Protein 5UQI (pdb70)

Solvent-accessible surface area: 10151 Å² total; per-residue (Å²): 152,95,112,89,68,81,94,124,72,100,123,86,74,128,94,28,45,103,88,1,25,89,85,6,120,125,31,122,58,93,31,25,59,81,0,26,131,26,6,101,74,26,160,26,98,1,0,0,0,0,22,46,114,25,0,94,25,0,114,86,0,4,63,20,1,37,27,14,9,11,69,13,60,38,3,48,0,46,84,0,64,138,55,39,22,71,101,8,62,183,75,14,10,0,0,0,2,3,35,34,0,87,40,76,81,1,46,57,0,14,86,47,0,107,179,74,59,11,82,1,0,0,2,3,117,31,72,159,6,47,0,4,125,33,17,80,20,20,0,55,2,52,20,109,58,24,6,35,146,147,31,132,49,64,19,0,4,19,40,1,10,44,60,12,0,36,57,8,0,104,40,6,12,142,97,108,166,44,64,222,82,51,91,38,132,124,76,156

Radius of gyration: 17.29 Å; Cα contacts (8 Å, |Δi|>4): 314; chains: 1; bounding box: 40×52×42 Å

Organism: Escherichia coli O6:H1 (strain CFT073 / ATCC 700928 / UPEC) (NCBI:txid199310)

CATH classification: 3.40.50.10490

InterPro domains:
  IPR001347 SIS domain [PF01380] (41-170)
  IPR001347 SIS domain [PS51464] (35-178)
  IPR035474 KpsF-like, SIS domain [cd05014] (44-171)
  IPR046348 SIS domain superfamily [SSF53697] (7-195)
  IPR050986 SIS family GutQ/KpsF subfamily isomerases [PTHR42745] (4-195)

Foldseek 3Di:
DDPVVVVVVVVLLVVLLVVLLVVQVPDPQVCLVVVLVVQVQQPDAEEEEEEDLQQVLSQVLCVLLVLLPGNYHYDYLQVCVVPCVVVDAQRYAYEYEDAQLAPPSNVVNQVVVVVRPHQYEYEYQDCPHPNNVSGPHYRHSHGDFHSDPVRPDPDSPSSNVNVVSNVSSVVSSVVVVPDPVNSVVVVD

Sequence (188 aa):
MNNTDLIHLIKHFMHNELKAVEEVIDSPLSEFANLIKVLQSCQGKVVFIGVGKSGIIARKLAATFASTGTPSFFVHGTEAVHGDLGMVAKDDVVILISNSGETAEILATLPSLKKMGNYLISFTRSHHSSLAISCDLSVEIPVKSEADNLGLAPSCSSTVVLVVGDAVALALSELKKFTRADFGLYHP

Secondary structure (DSSP, 8-state):
--HHHHHHHHHHHHHHHHHHHHHHHTS--TTHHHHHHHHHH-SS-EEEEE-HHHHHHHHHHHHHHHHTT--EEEEEHHHHHTTGGGG--TT-EEEEE-SSS--HHHHTTHHHHHHHT--EEEEES-TTSHHHHHSSEEEE------SSTTS-SSSHHHHHHHHHHHHHHHHHHHHTT--HHHHHHH--

Nearest PDB structures (foldseek):
  5uqi-assembly1_A  TM=1.005E+00  e=2.239E-35  Escherichia coli CFT073
  2xhz-assembly1_B  TM=9.618E-01  e=2.153E-18  Escherichia coli
  3fxa-assembly1_D  TM=9.550E-01  e=2.669E-16  Listeria monocytogenes serotype 4b str. F2365
  4ivn-assembly1_A  TM=8.358E-01  e=9.748E-09  Vibrio vulnificus YJ016
  7en7-assembly1_A  TM=8.029E-01  e=7.660E-09  Escherichia coli K-12

B-factor: mean 23.11, std 9.64, range [10.36, 71.97]

Structure (mmCIF, N/CA/C/O backbone):
data_5UQI
#
_entry.id   5UQI
#
_cell.length_a   70.890
_cell.length_b   71.830
_cell.length_c   76.850
_cell.angle_alpha   90.00
_cell.angle_beta   90.00
_cell.angle_gamma   90.00
#
_symmetry.space_group_name_H-M   'I 2 2 2'
#
loop_
_entity.id
_entity.type
_entity.pdbx_description
1 polymer 'Phosphosugar isomerase'
2 non-polymer ARABINOSE-5-PHOSPHATE
3 water water
#
loop_
_atom_site.group_PDB
_atom_site.id
_atom_site.type_symbol
_atom_site.label_atom_id
_atom_site.label_alt_id
_atom_site.label_comp_id
_atom_site.label_asym_id
_atom_site.label_entity_id
_atom_site.label_seq_id
_atom_site.pdbx_PDB_ins_code
_atom_site.Cartn_x
_atom_site.Cartn_y
_atom_site.Cartn_z
_atom_site.occupancy
_atom_site.B_iso_or_equiv
_atom_site.auth_seq_id
_atom_site.auth_comp_id
_atom_site.auth_asym_id
_atom_site.auth_atom_id
_atom_site.pdbx_PDB_model_num
ATOM 1 N N . MET A 1 1 ? 25.304 27.211 1.576 1.00 36.86 1 MET A N 1
ATOM 2 C CA . MET A 1 1 ? 26.395 26.267 1.310 1.00 37.28 1 MET A CA 1
ATOM 3 C C . MET A 1 1 ? 26.650 26.276 -0.187 1.00 36.27 1 MET A C 1
ATOM 4 O O . MET A 1 1 ? 25.697 26.192 -0.950 1.00 37.71 1 MET A O 1
ATOM 9 N N . ASN A 1 2 ? 27.910 26.410 -0.633 1.00 37.96 2 ASN A N 1
ATOM 10 C CA . ASN A 1 2 ? 28.218 26.363 -2.079 1.00 38.44 2 ASN A CA 1
ATOM 11 C C . ASN A 1 2 ? 27.998 24.966 -2.686 1.00 38.65 2 ASN A C 1
ATOM 12 O O . ASN A 1 2 ? 27.809 23.996 -1.933 1.00 37.61 2 ASN A O 1
ATOM 17 N N . ASN A 1 3 ? 28.010 24.876 -4.020 1.00 37.36 3 ASN A N 1
ATOM 18 C CA . ASN A 1 3 ? 27.745 23.625 -4.768 1.00 34.20 3 ASN A CA 1
ATOM 19 C C . ASN A 1 3 ? 28.672 22.470 -4.424 1.00 37.77 3 ASN A C 1
ATOM 20 O O . ASN A 1 3 ? 28.202 21.332 -4.224 1.00 33.82 3 ASN A O 1
ATOM 25 N N . THR A 1 4 ? 29.981 22.728 -4.366 1.00 36.14 4 THR A N 1
ATOM 26 C CA . THR A 1 4 ? 30.930 21.663 -4.013 1.00 33.42 4 THR A CA 1
ATOM 27 C C . THR A 1 4 ? 30.694 21.133 -2.575 1.00 36.63 4 THR A C 1
ATOM 28 O O . THR A 1 4 ? 30.732 19.914 -2.348 1.00 36.10 4 THR A O 1
ATOM 32 N N . ASP A 1 5 ? 30.381 22.019 -1.634 1.00 31.95 5 ASP A N 1
ATOM 33 C CA . ASP A 1 5 ? 30.116 21.585 -0.276 1.00 34.79 5 ASP A CA 1
ATOM 34 C C . ASP A 1 5 ? 28.793 20.809 -0.192 1.00 32.13 5 ASP A C 1
ATOM 35 O O . ASP A 1 5 ? 28.724 19.850 0.608 1.00 34.65 5 ASP A O 1
ATOM 40 N N . LEU A 1 6 ? 27.773 21.226 -0.962 1.00 31.26 6 LEU A N 1
ATOM 41 C CA . LEU A 1 6 ? 26.451 20.487 -1.016 1.00 30.59 6 LEU A CA 1
ATOM 42 C C . LEU A 1 6 ? 26.701 19.052 -1.475 1.00 32.92 6 LEU A C 1
ATOM 43 O O . LEU A 1 6 ? 26.241 18.068 -0.839 1.00 29.26 6 LEU A O 1
ATOM 48 N N . ILE A 1 7 ? 27.447 18.925 -2.570 1.00 29.46 7 ILE A N 1
ATOM 49 C CA . ILE A 1 7 ? 27.853 17.616 -3.073 1.00 27.49 7 ILE A CA 1
ATOM 50 C C . ILE A 1 7 ? 28.649 16.794 -2.063 1.00 28.50 7 ILE A C 1
ATOM 51 O O . ILE A 1 7 ? 28.388 15.557 -1.909 1.00 27.68 7 ILE A O 1
ATOM 56 N N . HIS A 1 8 ? 29.553 17.421 -1.304 1.00 27.24 8 HIS A N 1
ATOM 57 C CA . HIS A 1 8 ? 30.284 16.659 -0.287 1.00 30.85 8 HIS A CA 1
ATOM 58 C C . HIS A 1 8 ? 29.352 16.208 0.864 1.00 29.21 8 HIS A C 1
ATOM 59 O O . HIS A 1 8 ? 29.546 15.140 1.440 1.00 30.07 8 HIS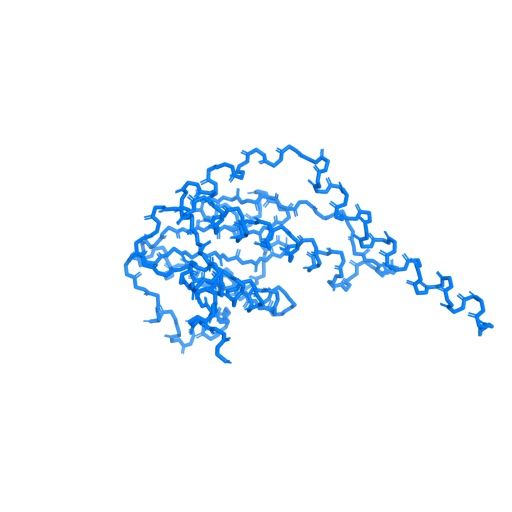 A O 1
ATOM 66 N N . LEU A 1 9 ? 28.363 17.034 1.161 1.00 27.17 9 LEU A N 1
ATOM 67 C CA . LEU A 1 9 ? 27.393 16.764 2.240 1.00 26.25 9 LEU A CA 1
ATOM 68 C C . LEU A 1 9 ? 26.574 15.536 1.835 1.00 24.96 9 LEU A C 1
ATOM 69 O O . LEU A 1 9 ? 26.456 14.553 2.612 1.00 23.78 9 LEU A O 1
ATOM 74 N N . ILE A 1 10 ? 26.104 15.531 0.595 1.00 23.71 10 ILE A N 1
ATOM 75 C CA . ILE A 1 10 ? 25.366 14.330 0.085 1.00 21.38 10 ILE A CA 1
ATOM 76 C C . ILE A 1 10 ? 26.234 13.073 0.088 1.00 23.00 10 ILE A C 1
ATOM 77 O O . ILE A 1 10 ? 25.808 11.995 0.557 1.00 21.28 10 ILE A O 1
ATOM 82 N N . LYS A 1 11 ? 27.471 13.184 -0.382 1.00 19.64 11 LYS A N 1
ATOM 83 C CA . LYS A 1 11 ? 28.369 12.032 -0.379 1.00 21.35 11 LYS A CA 1
ATOM 84 C C . LYS A 1 11 ? 28.703 11.562 1.040 1.00 21.32 11 LYS A C 1
ATOM 85 O O . LYS A 1 11 ? 28.928 10.369 1.208 1.00 22.46 11 LYS A O 1
ATOM 91 N N . HIS A 1 12 ? 28.706 12.469 2.031 1.00 22.68 12 HIS A N 1
ATOM 92 C CA . HIS A 1 12 ? 28.968 12.112 3.440 1.00 22.74 12 HIS A CA 1
ATOM 93 C C . HIS A 1 12 ? 27.873 11.096 3.881 1.00 22.17 12 HIS A C 1
ATOM 94 O O . HIS A 1 12 ? 28.167 10.042 4.445 1.00 23.10 12 HIS A O 1
ATOM 101 N N . PHE A 1 13 ? 26.614 11.415 3.560 1.00 20.38 13 PHE A N 1
ATOM 102 C CA . PHE A 1 13 ? 25.552 10.540 4.046 1.00 19.23 13 PHE A CA 1
ATOM 103 C C . PHE A 1 13 ? 25.604 9.210 3.304 1.00 18.79 13 PHE A C 1
ATOM 104 O O . PHE A 1 13 ? 25.357 8.152 3.895 1.00 18.79 13 PHE A O 1
ATOM 112 N N . MET A 1 14 ? 25.855 9.259 1.990 1.00 18.70 14 MET A N 1
ATOM 113 C CA . MET A 1 14 ? 26.010 8.038 1.194 1.00 16.43 14 MET A CA 1
ATOM 114 C C . MET A 1 14 ? 27.119 7.165 1.715 1.00 18.99 14 MET A C 1
ATOM 115 O O . MET A 1 14 ? 26.972 5.953 1.819 1.00 18.37 14 MET A O 1
ATOM 120 N N . HIS A 1 15 ? 28.229 7.823 2.081 1.00 18.97 15 HIS A N 1
ATOM 121 C CA . HIS A 1 15 ? 29.348 7.078 2.593 1.00 22.06 15 HIS A CA 1
ATOM 122 C C . HIS A 1 15 ? 29.037 6.394 3.940 1.00 20.02 15 HIS A C 1
ATOM 123 O O . HIS A 1 15 ? 29.489 5.246 4.134 1.00 18.96 15 HIS A O 1
ATOM 130 N N . ASN A 1 16 ? 28.244 7.057 4.810 1.00 19.59 16 ASN A N 1
ATOM 131 C CA . ASN A 1 16 ? 27.847 6.436 6.078 1.00 20.09 16 ASN A CA 1
ATOM 132 C C . ASN A 1 16 ? 27.089 5.133 5.759 1.00 20.03 16 ASN A C 1
ATOM 133 O O . ASN A 1 16 ? 27.281 4.102 6.432 1.00 20.95 16 ASN A O 1
ATOM 138 N N . GLU A 1 17 ? 26.203 5.189 4.770 1.00 18.46 17 GLU A N 1
ATOM 139 C CA . GLU A 1 17 ? 25.432 3.953 4.424 1.00 19.37 17 GLU A CA 1
ATOM 140 C C . GLU A 1 17 ? 26.308 2.862 3.839 1.00 18.59 17 GLU A C 1
ATOM 141 O O . GLU A 1 17 ? 26.198 1.670 4.175 1.00 19.92 17 GLU A O 1
ATOM 147 N N . LEU A 1 18 ? 27.268 3.286 3.018 1.00 18.54 18 LEU A N 1
ATOM 148 C CA . LEU A 1 18 ? 28.233 2.374 2.450 1.00 20.61 18 LEU A CA 1
ATOM 149 C C . LEU A 1 18 ? 28.996 1.663 3.585 1.00 21.00 18 LEU A C 1
ATOM 150 O O . LEU A 1 18 ? 29.161 0.450 3.514 1.00 23.41 18 LEU A O 1
ATOM 155 N N . LYS A 1 19 ? 29.424 2.414 4.595 1.00 20.55 19 LYS A N 1
ATOM 156 C CA . LYS A 1 19 ? 30.176 1.806 5.715 1.00 24.24 19 LYS A CA 1
ATOM 157 C C . LYS A 1 19 ? 29.347 0.759 6.452 1.00 23.80 19 LYS A C 1
ATOM 158 O O . LYS A 1 19 ? 29.856 -0.295 6.832 1.00 21.36 19 LYS A O 1
ATOM 164 N N . ALA A 1 20 ? 28.077 1.078 6.649 1.00 22.50 20 ALA A N 1
ATOM 165 C CA . ALA A 1 20 ? 27.175 0.141 7.371 1.00 20.46 20 ALA A CA 1
ATOM 166 C C . ALA A 1 20 ? 27.054 -1.178 6.602 1.00 22.95 20 ALA A C 1
ATOM 167 O O . ALA A 1 20 ? 27.023 -2.252 7.195 1.00 22.51 20 ALA A O 1
ATOM 169 N N . VAL A 1 21 ? 26.963 -1.095 5.286 1.00 20.54 21 VAL A N 1
ATOM 170 C CA . VAL A 1 21 ? 26.901 -2.310 4.449 1.00 21.55 21 VAL A CA 1
ATOM 171 C C . VAL A 1 21 ? 28.210 -3.110 4.574 1.00 25.00 21 VAL A C 1
ATOM 172 O O . VAL A 1 21 ? 28.188 -4.316 4.810 1.00 24.74 21 VAL A O 1
ATOM 176 N N . GLU A 1 22 ? 29.327 -2.392 4.522 1.00 24.02 22 GLU A N 1
ATOM 177 C CA . GLU A 1 22 ? 30.637 -3.026 4.627 1.00 25.69 22 GLU A CA 1
ATOM 178 C C . GLU A 1 22 ? 30.776 -3.773 5.936 1.00 23.52 22 GLU A C 1
ATOM 179 O O . GLU A 1 22 ? 31.348 -4.868 5.908 1.00 26.34 22 GLU A O 1
ATOM 185 N N . GLU A 1 23 ? 30.283 -3.201 7.040 1.00 24.86 23 GLU A N 1
ATOM 186 C CA . GLU A 1 23 ? 30.365 -3.754 8.405 1.00 26.21 23 GLU A CA 1
ATOM 187 C C . GLU A 1 23 ? 29.705 -5.114 8.356 1.00 26.57 23 GLU A C 1
ATOM 188 O O . GLU A 1 23 ? 30.210 -6.084 8.911 1.00 27.81 23 GLU A O 1
ATOM 194 N N . VAL A 1 24 ? 28.585 -5.204 7.624 1.00 23.06 24 VAL A N 1
ATOM 195 C CA . VAL A 1 24 ? 27.838 -6.474 7.553 1.00 23.68 24 VAL A CA 1
ATOM 196 C C . VAL A 1 24 ? 28.529 -7.518 6.656 1.00 22.90 24 VAL A C 1
ATOM 197 O O . VAL A 1 24 ? 28.603 -8.696 7.042 1.00 24.12 24 VAL A O 1
ATOM 201 N N . ILE A 1 25 ? 29.072 -7.108 5.509 1.00 21.42 25 ILE A N 1
ATOM 202 C CA . ILE A 1 25 ? 29.743 -8.021 4.573 1.00 21.97 25 ILE A CA 1
ATOM 203 C C . ILE A 1 25 ? 30.995 -8.598 5.277 1.00 24.32 25 ILE A C 1
ATOM 204 O O . ILE A 1 25 ? 31.345 -9.761 5.034 1.00 25.64 25 ILE A O 1
ATOM 209 N N . ASP A 1 26 ? 31.610 -7.777 6.115 1.00 24.42 26 ASP A N 1
ATOM 210 C CA . ASP A 1 26 ? 32.841 -8.188 6.849 1.00 27.32 26 ASP A CA 1
ATOM 211 C C . ASP A 1 26 ? 32.552 -9.064 8.066 1.00 29.31 26 ASP A C 1
ATOM 212 O O . ASP A 1 26 ? 33.479 -9.609 8.682 1.00 32.20 26 ASP A O 1
ATOM 217 N N . SER A 1 27 ? 31.281 -9.226 8.421 1.00 24.85 27 SER A N 1
ATOM 218 C CA . SER A 1 27 ? 30.887 -9.978 9.618 1.00 24.93 27 SER A CA 1
ATOM 219 C C . SER A 1 27 ? 30.735 -11.487 9.268 1.00 22.81 27 SER A C 1
ATOM 220 O O . SER A 1 27 ? 30.680 -11.881 8.114 1.00 23.40 27 SER A O 1
ATOM 223 N N . PRO A 1 28 ? 30.663 -12.384 10.268 1.00 24.63 28 PRO A N 1
ATOM 224 C CA . PRO A 1 28 ? 30.665 -13.826 9.886 1.00 24.81 28 PRO A CA 1
ATOM 225 C C . PRO A 1 28 ? 29.392 -14.358 9.202 1.00 23.60 28 PRO A C 1
ATOM 226 O O . PRO A 1 28 ? 29.435 -15.376 8.509 1.00 24.43 28 PRO A O 1
ATOM 230 N N . LEU A 1 29 ? 28.263 -13.676 9.474 1.00 24.21 29 LEU A N 1
ATOM 231 C CA . LEU A 1 29 ? 26.938 -14.091 8.995 1.00 25.12 29 LEU A CA 1
ATOM 232 C C . LEU A 1 29 ? 26.694 -15.577 9.291 1.00 22.37 29 LEU A C 1
ATOM 233 O O . LEU A 1 29 ? 26.149 -16.279 8.458 1.00 22.75 29 LEU A O 1
ATOM 238 N N . SER A 1 30 ? 27.117 -16.053 10.479 1.00 24.14 30 SER A N 1
ATOM 239 C CA . SER A 1 30 ? 27.049 -17.521 10.794 1.00 27.18 30 SER A CA 1
ATOM 240 C C . SER A 1 30 ? 25.707 -18.185 10.564 1.00 28.76 30 SER A C 1
ATOM 241 O O . SER A 1 30 ? 25.644 -19.286 9.974 1.00 31.52 30 SER A O 1
ATOM 244 N N . GLU A 1 31 ? 24.632 -17.497 10.971 1.00 22.14 31 GLU A N 1
ATOM 245 C CA . GLU A 1 31 ? 23.284 -18.097 10.891 1.00 22.76 31 GLU A CA 1
ATOM 246 C C . GLU A 1 31 ? 22.666 -18.034 9.502 1.00 22.69 31 GLU A C 1
ATOM 247 O O . GLU A 1 31 ? 21.578 -18.542 9.290 1.00 22.43 31 GLU A O 1
ATOM 253 N N . PHE A 1 32 ? 23.379 -17.462 8.546 1.00 22.25 32 PHE A N 1
ATOM 254 C CA . PHE A 1 32 ? 22.794 -17.359 7.168 1.00 21.36 32 PHE A CA 1
ATOM 255 C C . PHE A 1 32 ? 22.652 -18.660 6.440 1.00 21.46 32 PHE A C 1
ATOM 256 O O . PHE A 1 32 ? 21.734 -18.813 5.608 1.00 20.95 32 PHE A O 1
ATOM 264 N N . ALA A 1 33 ? 23.524 -19.635 6.737 1.00 22.22 33 ALA A N 1
ATOM 265 C CA . ALA A 1 33 ? 23.323 -20.930 6.135 1.00 22.34 33 ALA A CA 1
ATOM 266 C C . ALA A 1 33 ? 22.040 -21.566 6.646 1.00 22.23 33 ALA A C 1
ATOM 267 O O . ALA A 1 33 ? 21.261 -22.121 5.855 1.00 22.46 33 ALA A O 1
ATOM 269 N N . ASN A 1 34 ? 21.803 -21.500 7.968 1.00 23.55 34 ASN A N 1
ATOM 270 C CA . ASN A 1 34 ? 20.553 -22.019 8.519 1.00 22.79 34 ASN A CA 1
ATOM 271 C C . ASN A 1 34 ? 19.355 -21.241 7.937 1.00 20.27 34 ASN A C 1
ATOM 272 O O . ASN A 1 34 ? 18.336 -21.862 7.625 1.00 21.56 34 ASN A O 1
ATOM 277 N N . LEU A 1 35 ? 19.537 -19.937 7.712 1.00 19.74 35 LEU A N 1
ATOM 278 C CA . LEU A 1 35 ? 18.432 -19.131 7.116 1.00 18.63 35 LEU A CA 1
ATOM 279 C C . LEU A 1 35 ? 18.060 -19.685 5.733 1.00 18.31 35 LEU A C 1
ATOM 280 O O . LEU A 1 35 ? 16.864 -19.919 5.413 1.00 18.49 35 LEU A O 1
ATOM 285 N N . ILE A 1 36 ? 19.091 -19.929 4.915 1.00 18.45 36 ILE A N 1
ATOM 286 C CA . ILE A 1 36 ? 18.860 -20.462 3.578 1.00 19.23 36 ILE A CA 1
ATOM 287 C C . ILE A 1 36 ? 18.138 -21.812 3.633 1.00 18.68 36 ILE A C 1
ATOM 288 O O . ILE A 1 36 ? 17.192 -22.052 2.894 1.00 18.70 36 ILE A O 1
ATOM 293 N N . LYS A 1 37 ? 18.614 -22.726 4.475 1.00 21.16 37 LYS A N 1
ATOM 294 C CA . LYS A 1 37 ? 17.980 -24.029 4.621 1.00 22.01 37 LYS A CA 1
ATOM 295 C C . LYS A 1 37 ? 16.537 -23.993 5.051 1.00 21.55 37 LYS A C 1
ATOM 296 O O . LYS A 1 37 ? 15.732 -24.700 4.491 1.00 22.23 37 LYS A O 1
ATOM 302 N N . VAL A 1 38 ? 16.203 -23.143 6.024 1.00 19.68 38 VAL A N 1
ATOM 303 C CA . VAL A 1 38 ? 14.803 -22.986 6.488 1.00 19.46 38 VAL A CA 1
ATOM 304 C C . VAL A 1 38 ? 13.968 -22.475 5.330 1.00 18.77 38 VAL A C 1
ATOM 305 O O . VAL A 1 38 ? 12.899 -23.007 5.062 1.00 19.37 38 VAL A O 1
ATOM 309 N N . LEU A 1 39 ? 14.466 -21.432 4.646 1.00 18.90 39 LEU A N 1
ATOM 310 C CA . LEU A 1 39 ? 13.712 -20.918 3.483 1.00 18.76 39 LEU A CA 1
ATOM 311 C C . LEU A 1 39 ? 13.516 -21.921 2.348 1.00 19.35 39 LEU A C 1
ATOM 312 O O . LEU A 1 39 ? 12.449 -21.986 1.734 1.00 21.72 39 LEU A O 1
ATOM 317 N N . GLN A 1 40 ? 14.530 -22.769 2.127 1.00 19.68 40 GLN A N 1
ATOM 318 C CA . GLN A 1 40 ? 14.411 -23.795 1.088 1.00 22.44 40 GLN A CA 1
ATOM 319 C C . GLN A 1 40 ? 13.359 -24.847 1.412 1.00 21.97 40 GLN A C 1
ATOM 320 O O . GLN A 1 40 ? 12.811 -25.476 0.498 1.00 24.97 40 GLN A O 1
ATOM 326 N N . SER A 1 41 ? 13.118 -25.038 2.708 1.00 22.20 41 SER A N 1
ATOM 327 C CA . SER A 1 41 ? 12.195 -26.027 3.231 1.00 23.25 41 SER A CA 1
ATOM 328 C C . SER A 1 41 ? 10.768 -25.534 3.175 1.00 24.23 41 SER A C 1
ATOM 329 O O . SER A 1 41 ? 9.823 -26.340 3.291 1.00 24.72 41 SER A O 1
ATOM 332 N N . CYS A 1 42 ? 10.576 -24.219 2.958 1.00 21.78 42 CYS A N 1
ATOM 333 C CA . CYS A 1 42 ? 9.223 -23.648 3.023 1.00 22.75 42 CYS A CA 1
ATOM 334 C C . CYS A 1 42 ? 8.335 -24.241 1.949 1.00 21.89 42 CYS A C 1
ATOM 335 O O . CYS A 1 42 ? 8.669 -24.162 0.766 1.00 24.11 42 CYS A O 1
ATOM 338 N N . GLN A 1 43 ? 7.238 -24.866 2.352 1.00 21.05 43 GLN A N 1
ATOM 339 C CA . GLN A 1 43 ? 6.291 -25.415 1.409 1.00 24.22 43 GLN A CA 1
ATOM 340 C C . GLN A 1 43 ? 5.149 -24.464 1.071 1.00 23.45 43 GLN A C 1
ATOM 341 O O . GLN A 1 43 ? 4.335 -24.755 0.207 1.00 26.39 43 GLN A O 1
ATOM 347 N N . GLY A 1 44 ? 5.081 -23.339 1.796 1.00 20.94 44 GLY A N 1
ATOM 348 C CA . GLY A 1 44 ? 4.022 -22.351 1.521 1.00 19.42 44 GLY A CA 1
ATOM 349 C C . GLY A 1 44 ? 4.704 -21.067 1.033 1.00 16.93 44 GLY A C 1
ATOM 350 O O . GLY A 1 44 ? 5.634 -21.130 0.245 1.00 20.14 44 GLY A O 1
ATOM 351 N N . LYS A 1 45 ? 4.199 -19.926 1.481 1.00 15.34 45 LYS A N 1
ATOM 352 C CA . LYS A 1 45 ? 4.789 -18.659 1.114 1.00 15.46 45 LYS A CA 1
ATOM 353 C C . LYS A 1 45 ? 5.660 -18.113 2.241 1.00 14.48 45 LYS A C 1
ATOM 354 O O . LYS A 1 45 ? 5.464 -18.468 3.403 1.00 15.63 45 LYS A O 1
ATOM 360 N N . VAL A 1 46 ? 6.642 -17.280 1.884 1.00 12.71 46 VAL A N 1
ATOM 361 C CA . VAL A 1 46 ? 7.423 -16.528 2.856 1.00 13.12 46 VAL A CA 1
ATOM 362 C C . VAL A 1 46 ? 6.691 -15.215 3.128 1.00 13.86 46 VAL A C 1
ATOM 363 O O . VAL A 1 46 ? 6.524 -14.419 2.225 1.00 14.32 46 VAL A O 1
ATOM 367 N N . VAL A 1 47 ? 6.238 -15.041 4.367 1.00 13.11 47 VAL A N 1
ATOM 368 C CA . VAL A 1 47 ? 5.400 -13.847 4.674 1.00 12.49 47 VAL A CA 1
ATOM 369 C C . VAL A 1 47 ? 6.264 -12.902 5.442 1.00 12.19 47 VAL A C 1
ATOM 370 O O . VAL A 1 47 ? 6.783 -13.230 6.519 1.00 15.31 47 VAL A O 1
ATOM 374 N N . PHE A 1 48 ? 6.461 -11.694 4.880 1.00 10.98 48 PHE A N 1
ATOM 375 C CA . PHE A 1 48 ? 7.273 -10.680 5.563 1.00 11.56 48 PHE A CA 1
ATOM 376 C C . PHE A 1 48 ? 6.350 -9.7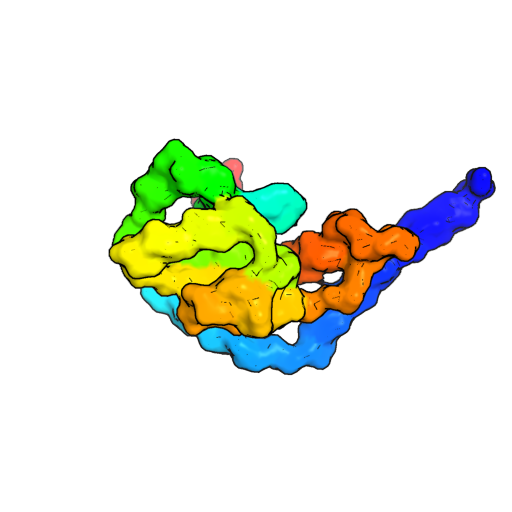51 6.337 1.00 12.37 48 PHE A C 1
ATOM 377 O O . PHE A 1 48 ? 5.309 -9.323 5.802 1.00 12.62 48 PHE A O 1
ATOM 385 N N . ILE A 1 49 ? 6.759 -9.417 7.572 1.00 11.45 49 ILE A N 1
ATOM 386 C CA . ILE A 1 49 ? 5.932 -8.528 8.399 1.00 11.34 49 ILE A CA 1
ATOM 387 C C . ILE A 1 49 ? 6.847 -7.440 8.938 1.00 13.13 49 ILE A C 1
ATOM 388 O O . ILE A 1 49 ? 7.969 -7.690 9.447 1.00 13.82 49 ILE A O 1
ATOM 393 N N . GLY A 1 50 ? 6.364 -6.179 8.876 1.00 12.58 50 GLY A N 1
ATOM 394 C CA . GLY A 1 50 ? 7.124 -5.017 9.396 1.00 11.69 50 GLY A CA 1
ATOM 395 C C . GLY A 1 50 ? 6.175 -3.841 9.478 1.00 11.79 50 GLY A C 1
ATOM 396 O O . GLY A 1 50 ? 5.031 -3.916 9.009 1.00 11.62 50 GLY A O 1
ATOM 397 N N . VAL A 1 51 ? 6.681 -2.789 10.125 1.00 12.06 51 VAL A N 1
ATOM 398 C CA . VAL A 1 51 ? 5.972 -1.487 10.130 1.00 12.77 51 VAL A CA 1
ATOM 399 C C . VAL A 1 51 ? 6.999 -0.387 9.933 1.00 12.92 51 VAL A C 1
ATOM 400 O O . VAL A 1 51 ? 8.220 -0.646 10.008 1.00 14.07 51 VAL A O 1
ATOM 404 N N . GLY A 1 52 ? 6.538 0.831 9.635 1.00 13.70 52 GLY A N 1
ATOM 405 C CA . GLY A 1 52 ? 7.545 1.913 9.430 1.00 13.58 52 GLY A CA 1
ATOM 406 C C . GLY A 1 52 ? 8.482 1.639 8.260 1.00 12.66 52 GLY A C 1
ATOM 407 O O . GLY A 1 52 ? 8.108 0.998 7.308 1.00 13.63 52 GLY A O 1
ATOM 408 N N . LYS A 1 53 ? 9.71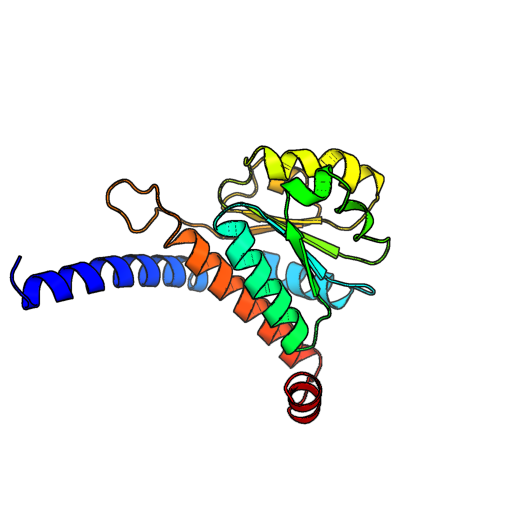1 2.160 8.378 1.00 15.46 53 LYS A N 1
ATOM 409 C CA . LYS A 1 53 ? 10.646 2.001 7.244 1.00 15.73 53 LYS A CA 1
ATOM 410 C C . LYS A 1 53 ? 11.048 0.546 7.082 1.00 15.88 53 LYS A C 1
ATOM 411 O O . LYS A 1 53 ? 11.190 0.070 5.955 1.00 16.81 53 LYS A O 1
ATOM 417 N N . SER A 1 54 ? 11.105 -0.210 8.190 1.00 16.79 54 SER A N 1
ATOM 418 C CA . SER A 1 54 ? 11.339 -1.672 8.090 1.00 18.96 54 SER A CA 1
ATOM 419 C C . SER A 1 54 ? 10.267 -2.340 7.264 1.00 17.72 54 SER A C 1
ATOM 420 O O . SER A 1 54 ? 10.583 -3.268 6.485 1.00 17.33 54 SER A O 1
ATOM 423 N N . GLY A 1 55 ? 9.021 -1.917 7.447 1.00 14.62 55 GLY A N 1
ATOM 424 C CA . GLY A 1 55 ? 7.872 -2.479 6.724 1.00 14.22 55 GLY A CA 1
ATOM 425 C C . GLY A 1 55 ? 8.005 -2.163 5.222 1.00 14.51 55 GLY A C 1
ATOM 426 O O . GLY A 1 55 ? 7.611 -2.967 4.432 1.00 13.74 55 GLY A O 1
ATOM 427 N N . ILE A 1 56 ? 8.496 -0.970 4.881 1.00 12.15 56 ILE A N 1
ATOM 428 C CA . ILE A 1 56 ? 8.634 -0.642 3.447 1.00 12.01 56 ILE A CA 1
ATOM 429 C C . ILE A 1 56 ? 9.740 -1.520 2.832 1.00 13.11 56 ILE A C 1
ATOM 430 O O . ILE A 1 56 ? 9.558 -2.070 1.737 1.00 12.41 56 ILE A O 1
ATOM 435 N N . ILE A 1 57 ? 10.841 -1.692 3.576 1.00 13.61 57 ILE A N 1
ATOM 436 C CA . ILE A 1 57 ? 11.884 -2.653 3.086 1.00 14.58 57 ILE A CA 1
ATOM 437 C C . ILE A 1 57 ? 11.310 -4.090 3.020 1.00 14.74 57 ILE A C 1
ATOM 438 O O . ILE A 1 57 ? 11.629 -4.812 2.061 1.00 14.84 57 ILE A O 1
ATOM 443 N N . ALA A 1 58 ? 10.488 -4.489 3.992 1.00 13.74 58 ALA A N 1
ATOM 444 C CA . ALA A 1 58 ? 9.828 -5.812 3.986 1.00 14.44 58 ALA A CA 1
ATOM 445 C C . ALA A 1 58 ? 8.976 -5.980 2.730 1.00 13.78 58 ALA A C 1
ATOM 446 O O . ALA A 1 58 ? 8.988 -7.042 2.098 1.00 14.00 58 ALA A O 1
ATOM 448 N N . ARG A 1 59 ? 8.263 -4.912 2.316 1.00 12.66 59 ARG A N 1
ATOM 449 C CA . ARG A 1 59 ? 7.462 -4.942 1.049 1.00 12.60 59 ARG A CA 1
ATOM 450 C C . ARG A 1 59 ? 8.428 -5.179 -0.141 1.00 12.55 59 ARG A C 1
ATOM 451 O O . ARG A 1 59 ? 8.089 -5.975 -1.035 1.00 13.44 59 ARG A O 1
ATOM 459 N N . LYS A 1 60 ? 9.576 -4.455 -0.184 1.00 11.76 60 LYS A N 1
ATOM 460 C CA . LYS A 1 60 ? 10.526 -4.650 -1.272 1.00 12.28 60 LYS A CA 1
ATOM 461 C C . LYS A 1 60 ? 11.029 -6.088 -1.279 1.00 12.46 60 LYS A C 1
ATOM 462 O O . LYS A 1 60 ? 11.028 -6.724 -2.362 1.00 12.69 60 LYS A O 1
ATOM 468 N N . LEU A 1 61 ? 11.399 -6.611 -0.097 1.00 11.91 61 LEU A N 1
ATOM 469 C CA . LEU A 1 61 ? 11.967 -7.951 -0.085 1.00 11.81 61 LEU A CA 1
ATOM 470 C C . LEU A 1 61 ? 10.931 -9.019 -0.465 1.00 13.40 61 LEU A C 1
ATOM 471 O O . LEU A 1 61 ? 11.277 -9.984 -1.174 1.00 12.61 61 LEU A O 1
ATOM 476 N N . ALA A 1 62 ? 9.671 -8.870 -0.029 1.00 12.39 62 ALA A N 1
ATOM 477 C CA . ALA A 1 62 ? 8.638 -9.854 -0.494 1.00 11.87 62 ALA A CA 1
ATOM 478 C C . ALA A 1 62 ? 8.553 -9.835 -2.003 1.00 12.10 62 ALA A C 1
ATOM 479 O O . ALA A 1 62 ? 8.450 -10.906 -2.603 1.00 13.59 62 ALA A O 1
ATOM 481 N N . ALA A 1 63 ? 8.571 -8.634 -2.601 1.00 11.65 63 ALA A N 1
ATOM 482 C CA . ALA A 1 63 ? 8.429 -8.550 -4.040 1.00 12.57 63 ALA A CA 1
ATOM 483 C C . ALA A 1 63 ? 9.668 -9.158 -4.729 1.00 13.06 63 ALA A C 1
ATOM 484 O O . ALA A 1 63 ? 9.524 -9.872 -5.710 1.00 13.66 63 ALA A O 1
ATOM 486 N N . THR A 1 64 ? 10.848 -8.905 -4.167 1.00 12.91 64 THR A N 1
ATOM 487 C CA . THR A 1 64 ? 12.116 -9.434 -4.768 1.00 12.97 64 THR A CA 1
ATOM 488 C C . THR A 1 64 ? 12.165 -10.968 -4.621 1.00 13.17 64 THR A C 1
ATOM 489 O O . THR A 1 64 ? 12.524 -11.669 -5.573 1.00 14.86 64 THR A O 1
ATOM 493 N N . PHE A 1 65 ? 11.747 -11.489 -3.456 1.00 13.83 65 PHE A N 1
ATOM 494 C CA . PHE A 1 65 ? 11.700 -12.951 -3.322 1.00 13.71 65 PHE A CA 1
ATOM 495 C C . PHE A 1 65 ? 10.779 -13.509 -4.381 1.00 14.63 65 PHE A C 1
ATOM 496 O O . PHE A 1 65 ? 11.142 -14.454 -5.104 1.00 13.94 65 PHE A O 1
ATOM 504 N N . ALA A 1 66 ? 9.573 -12.935 -4.529 1.00 13.18 66 ALA A N 1
ATOM 505 C CA . ALA A 1 66 ? 8.604 -13.496 -5.466 1.00 13.18 66 ALA A CA 1
ATOM 506 C C . ALA A 1 66 ? 9.099 -13.444 -6.914 1.00 13.25 66 ALA A C 1
ATOM 507 O O . ALA A 1 66 ? 8.907 -14.428 -7.699 1.00 14.13 66 ALA A O 1
ATOM 509 N N . SER A 1 67 ? 9.697 -12.331 -7.268 1.00 13.23 67 SER A N 1
ATOM 510 C CA . SER A 1 67 ? 10.128 -12.072 -8.674 1.00 14.57 67 SER A CA 1
ATOM 511 C C . SER A 1 67 ? 11.294 -12.954 -9.036 1.00 17.58 67 SER A C 1
ATOM 512 O O . SER A 1 67 ? 11.514 -13.124 -10.246 1.00 19.52 67 SER A O 1
ATOM 515 N N . THR A 1 68 ? 11.966 -13.509 -8.045 1.00 14.40 68 THR A N 1
ATOM 516 C CA . THR A 1 68 ? 13.149 -14.368 -8.300 1.00 14.29 68 THR A CA 1
ATOM 517 C C . THR A 1 68 ? 12.866 -15.808 -7.926 1.00 14.17 68 THR A C 1
ATOM 518 O O . THR A 1 68 ? 13.835 -16.584 -7.843 1.00 15.68 68 THR A O 1
ATOM 522 N N . GLY A 1 69 ? 11.608 -16.192 -7.728 1.00 14.06 69 GLY A N 1
ATOM 523 C CA . GLY A 1 69 ? 11.231 -17.590 -7.608 1.00 15.40 69 GLY A CA 1
ATOM 524 C C . GLY A 1 69 ? 10.857 -18.159 -6.258 1.00 17.65 69 GLY A C 1
ATOM 525 O O . GLY A 1 69 ? 10.635 -19.344 -6.142 1.00 17.78 69 GLY A O 1
ATOM 526 N N . THR A 1 70 ? 10.788 -17.300 -5.230 1.00 15.83 70 THR A N 1
ATOM 527 C CA . THR A 1 70 ? 10.354 -17.757 -3.906 1.00 14.24 70 THR A CA 1
ATOM 528 C C . THR A 1 70 ? 9.000 -17.047 -3.561 1.00 15.05 70 THR A C 1
ATOM 529 O O . THR A 1 70 ? 9.060 -15.891 -3.173 1.00 15.13 70 THR A O 1
ATOM 533 N N . PRO A 1 71 ? 7.844 -17.725 -3.675 1.00 13.76 71 PRO A N 1
ATOM 534 C CA . PRO A 1 71 ? 6.551 -17.088 -3.462 1.00 13.54 71 PRO A CA 1
ATOM 535 C C . PRO A 1 71 ? 6.584 -16.446 -2.054 1.00 14.53 71 PRO A C 1
ATOM 536 O O . PRO A 1 71 ? 6.896 -17.112 -1.054 1.00 15.48 71 PRO A O 1
ATOM 540 N N . SER A 1 72 ? 6.145 -15.197 -2.015 1.00 12.95 72 SER A N 1
ATOM 541 C CA . SER A 1 72 ? 6.296 -14.370 -0.796 1.00 13.02 72 SER A CA 1
ATOM 542 C C . SER A 1 72 ? 5.329 -13.218 -0.914 1.00 14.95 72 SER A C 1
ATOM 543 O O . SER A 1 72 ? 5.039 -12.781 -1.999 1.00 15.76 72 SER A O 1
ATOM 546 N N . PHE A 1 73 ? 4.842 -12.705 0.211 1.00 12.51 73 PHE A N 1
ATOM 547 C CA . PHE A 1 73 ? 4.121 -11.444 0.202 1.00 12.31 73 PHE A CA 1
ATOM 548 C C . PHE A 1 73 ? 4.297 -10.773 1.579 1.00 13.23 73 PHE A C 1
ATOM 549 O O . PHE A 1 73 ? 4.853 -11.353 2.504 1.00 13.18 73 PHE A O 1
ATOM 557 N N . PHE A 1 74 ? 3.827 -9.527 1.644 1.00 12.26 74 PHE A N 1
ATOM 558 C CA . PHE A 1 74 ? 4.001 -8.693 2.814 1.00 10.73 74 PHE A CA 1
ATOM 559 C C . PHE A 1 74 ? 2.689 -8.514 3.542 1.00 11.79 74 PHE A C 1
ATOM 560 O O . PHE A 1 74 ? 1.632 -8.281 2.919 1.00 12.96 74 PHE A O 1
ATOM 568 N N . VAL A 1 75 ? 2.779 -8.552 4.902 1.00 11.04 75 VAL A N 1
ATOM 569 C CA . VAL A 1 75 ? 1.650 -8.222 5.791 1.00 12.01 75 VAL A CA 1
ATOM 570 C C . VAL A 1 75 ? 2.148 -7.173 6.733 1.00 10.36 75 VAL A C 1
ATOM 571 O O . VAL A 1 75 ? 3.148 -7.346 7.455 1.00 11.02 75 VAL A O 1
ATOM 575 N N . HIS A 1 76 ? 1.458 -6.028 6.750 1.00 10.81 76 HIS A N 1
ATOM 576 C CA . HIS A 1 76 ? 1.855 -4.973 7.705 1.00 11.19 76 HIS A CA 1
ATOM 577 C C . HIS A 1 76 ? 1.575 -5.383 9.125 1.00 12.70 76 HIS A C 1
ATOM 578 O O . HIS A 1 76 ? 0.555 -5.996 9.394 1.00 13.45 76 HIS A O 1
ATOM 585 N N . GLY A 1 77 ? 2.501 -5.046 10.040 1.00 11.79 77 GLY A N 1
ATOM 586 C CA . GLY A 1 77 ? 2.360 -5.561 11.433 1.00 13.76 77 GLY A CA 1
ATOM 587 C C . GLY A 1 77 ? 1.079 -5.091 12.127 1.00 14.20 77 GLY A C 1
ATOM 588 O O . GLY A 1 77 ? 0.444 -5.836 12.891 1.00 14.81 77 GLY A O 1
ATOM 589 N N . THR A 1 78 ? 0.613 -3.858 11.866 1.00 12.75 78 THR A N 1
ATOM 590 C CA . THR A 1 78 ? -0.673 -3.428 12.447 1.00 13.64 78 THR A CA 1
ATOM 591 C C . THR A 1 78 ? -1.826 -4.066 11.757 1.00 13.89 78 THR A C 1
ATOM 592 O O . THR A 1 78 ? -2.767 -4.521 12.394 1.00 14.59 78 THR A O 1
ATOM 596 N N . GLU A 1 79 ? -1.791 -4.146 10.447 1.00 12.04 79 GLU A N 1
ATOM 597 C CA . GLU A 1 79 ? -2.891 -4.847 9.799 1.00 12.86 79 GLU A CA 1
ATOM 598 C C . GLU A 1 79 ? -2.994 -6.329 10.241 1.00 13.02 79 GLU A C 1
ATOM 599 O O . GLU A 1 79 ? -4.112 -6.857 10.338 1.00 13.68 79 GLU A O 1
ATOM 605 N N . ALA A 1 80 ? -1.840 -6.975 10.526 1.00 12.26 80 ALA A N 1
ATOM 606 C CA . ALA A 1 80 ? -1.853 -8.338 11.005 1.00 12.68 80 ALA A CA 1
ATOM 607 C C . ALA A 1 80 ? -2.763 -8.492 12.221 1.00 12.52 80 ALA A C 1
ATOM 608 O O . ALA A 1 80 ? -3.521 -9.435 12.283 1.00 13.79 80 ALA A O 1
ATOM 610 N N . VAL A 1 81 ? -2.669 -7.553 13.168 1.00 12.90 81 VAL A N 1
ATOM 611 C CA . VAL A 1 81 ? -3.435 -7.765 14.443 1.00 12.80 81 VAL A CA 1
ATOM 612 C C . VAL A 1 81 ? -4.876 -7.260 14.293 1.00 14.06 81 VAL A C 1
ATOM 613 O O . VAL A 1 81 ? -5.679 -7.313 15.228 1.00 15.44 81 VAL A O 1
ATOM 617 N N . HIS A 1 82 ? -5.204 -6.692 13.124 1.00 14.80 82 HIS A N 1
ATOM 618 C CA . HIS A 1 82 ? -6.570 -6.327 12.752 1.00 15.25 82 HIS A CA 1
ATOM 619 C C . HIS A 1 82 ? -7.146 -7.279 11.712 1.00 14.60 82 HIS A C 1
ATOM 620 O O . HIS A 1 82 ? -8.042 -6.889 10.976 1.00 18.12 82 HIS A O 1
ATOM 627 N N . GLY A 1 83 ? -6.664 -8.513 11.671 1.00 13.75 83 GLY A N 1
ATOM 628 C CA . GLY A 1 83 ? -7.294 -9.554 10.862 1.00 13.07 83 GLY A CA 1
ATOM 629 C C . GLY A 1 83 ? -6.337 -10.205 9.890 1.00 12.94 83 GLY A C 1
ATOM 630 O O . GLY A 1 83 ? -6.592 -11.297 9.464 1.00 14.23 83 GLY A O 1
ATOM 631 N N . ASP A 1 84 ? -5.299 -9.460 9.470 1.00 12.75 84 ASP A N 1
ATOM 632 C CA . ASP A 1 84 ? -4.470 -9.987 8.359 1.00 13.14 84 ASP A CA 1
ATOM 633 C C . ASP A 1 84 ? -3.610 -11.150 8.775 1.00 13.14 84 ASP A C 1
ATOM 634 O O . ASP A 1 84 ? -3.010 -11.809 7.905 1.00 13.89 84 ASP A O 1
ATOM 639 N N . LEU A 1 85 ? -3.514 -11.454 10.089 1.00 12.92 85 LEU A N 1
ATOM 640 C CA . LEU A 1 85 ? -2.915 -12.728 10.451 1.00 13.75 85 LEU A CA 1
ATOM 641 C C . LEU A 1 85 ? -3.628 -13.921 9.798 1.00 13.71 85 LEU A C 1
ATOM 642 O O . LEU A 1 85 ? -2.973 -14.954 9.574 1.00 13.86 85 LEU A O 1
ATOM 647 N N . GLY A 1 86 ? -4.892 -13.746 9.369 1.00 13.29 86 GLY A N 1
ATOM 648 C CA . GLY A 1 86 ? -5.612 -14.748 8.649 1.00 12.70 86 GLY A CA 1
ATOM 649 C C . GLY A 1 86 ? -5.054 -15.035 7.264 1.00 14.48 86 GLY A C 1
ATOM 650 O O . GLY A 1 86 ? -5.427 -16.036 6.609 1.00 16.40 86 GLY A O 1
ATOM 651 N N . MET A 1 87 ? -4.104 -14.201 6.814 1.00 13.58 87 MET A N 1
ATOM 652 C CA . MET A 1 87 ? -3.458 -14.496 5.525 1.00 13.46 87 MET A CA 1
ATOM 653 C C . MET A 1 87 ? -2.403 -15.572 5.633 1.00 14.80 87 MET A C 1
ATOM 654 O O . MET A 1 87 ? -1.966 -16.108 4.579 1.00 16.10 87 MET A O 1
ATOM 659 N N . VAL A 1 88 ? -1.934 -15.814 6.863 1.00 13.94 88 VAL A N 1
ATOM 660 C CA . VAL A 1 88 ? -0.796 -16.720 7.168 1.00 14.58 88 VAL A CA 1
ATOM 661 C C . VAL A 1 88 ? -1.402 -18.085 7.487 1.00 16.40 88 VAL A C 1
ATOM 662 O O . VAL A 1 88 ? -2.233 -18.193 8.383 1.00 19.49 88 VAL A O 1
ATOM 666 N N . ALA A 1 89 ? -1.020 -19.077 6.705 1.00 18.18 89 ALA A N 1
ATOM 667 C CA . ALA A 1 89 ? -1.546 -20.448 6.889 1.00 19.36 89 ALA A CA 1
ATOM 668 C C . ALA A 1 89 ? -0.444 -21.441 7.222 1.00 21.05 89 ALA A C 1
ATOM 669 O O . ALA A 1 89 ? 0.702 -21.105 7.200 1.00 19.56 89 ALA A O 1
ATOM 671 N N . LYS A 1 90 ? -0.820 -22.686 7.533 1.00 21.18 90 LYS A N 1
ATOM 672 C CA . LYS A 1 90 ? 0.112 -23.592 8.234 1.00 25.18 90 LYS A CA 1
ATOM 673 C C . LYS A 1 90 ? 1.546 -23.749 7.694 1.00 26.77 90 LYS A C 1
ATOM 674 O O . LYS A 1 90 ? 2.499 -23.768 8.497 1.00 29.70 90 LYS A O 1
ATOM 680 N N . ASP A 1 91 ? 1.678 -23.865 6.375 1.00 23.10 91 ASP A N 1
ATOM 681 C CA . ASP A 1 91 ? 2.980 -24.102 5.709 1.00 22.55 91 ASP A CA 1
ATOM 682 C C . ASP A 1 91 ? 3.814 -22.820 5.494 1.00 18.93 91 ASP A C 1
ATOM 683 O O . ASP A 1 91 ? 4.967 -22.904 5.036 1.00 20.67 91 ASP A O 1
ATOM 688 N N . ASP A 1 92 ? 3.233 -21.645 5.798 1.00 16.08 92 ASP A N 1
ATOM 689 C CA . ASP A 1 92 ? 3.979 -20.410 5.526 1.00 16.33 92 ASP A CA 1
ATOM 690 C C . ASP A 1 92 ? 5.043 -20.181 6.558 1.00 16.21 92 ASP A C 1
ATOM 691 O O . ASP A 1 92 ? 4.912 -20.632 7.704 1.00 15.93 92 ASP A O 1
ATOM 696 N N . VAL A 1 93 ? 6.135 -19.552 6.138 1.00 13.01 93 VAL A N 1
ATOM 697 C CA . VAL A 1 93 ? 7.231 -19.195 7.049 1.00 13.88 93 VAL A CA 1
ATOM 698 C C . VAL A 1 93 ? 7.182 -17.701 7.171 1.00 15.36 93 VAL A C 1
ATOM 699 O O . VAL A 1 93 ? 7.022 -17.055 6.129 1.00 16.49 93 VAL A O 1
ATOM 703 N N . VAL A 1 94 ? 7.379 -17.161 8.370 1.00 13.26 94 VAL A N 1
ATOM 704 C CA . VAL A 1 94 ? 7.191 -15.711 8.646 1.00 13.35 94 VAL A CA 1
ATOM 705 C C . VAL A 1 94 ? 8.543 -15.101 8.941 1.00 14.26 94 VAL A C 1
ATOM 706 O O . VAL A 1 94 ? 9.305 -15.614 9.809 1.00 15.95 94 VAL A O 1
ATOM 710 N N . ILE A 1 95 ? 8.875 -13.986 8.253 1.00 12.72 95 ILE A N 1
ATOM 711 C CA . ILE A 1 95 ? 10.058 -13.229 8.592 1.00 12.81 95 ILE A CA 1
ATOM 712 C C . ILE A 1 95 ? 9.576 -11.913 9.156 1.00 13.74 95 ILE A C 1
ATOM 713 O O . ILE A 1 95 ? 8.898 -11.145 8.456 1.00 14.45 95 ILE A O 1
ATOM 718 N N . LEU A 1 96 ? 9.904 -11.621 10.399 1.00 11.82 96 LEU A N 1
ATOM 719 C CA . LEU A 1 96 ? 9.501 -10.355 10.996 1.00 12.71 96 LEU A CA 1
ATOM 720 C C . LEU A 1 96 ? 10.713 -9.432 11.060 1.00 13.50 96 LEU A C 1
ATOM 721 O O . LEU A 1 96 ? 11.781 -9.795 11.576 1.00 14.23 96 LEU A O 1
ATOM 726 N N . ILE A 1 97 ? 10.596 -8.214 10.515 1.00 13.22 97 ILE A N 1
ATOM 727 C CA . ILE A 1 97 ? 11.711 -7.273 10.417 1.00 12.95 97 ILE A CA 1
ATOM 728 C C . ILE A 1 97 ? 11.493 -6.128 11.350 1.00 15.47 97 ILE A C 1
ATOM 729 O O . ILE A 1 97 ? 10.455 -5.455 11.300 1.00 16.36 97 ILE A O 1
ATOM 734 N N . SER A 1 98 ? 12.432 -5.945 12.267 1.00 14.01 98 SER A N 1
ATOM 735 C CA . SER A 1 98 ? 12.387 -4.806 13.181 1.00 15.17 98 SER A CA 1
ATOM 736 C C . SER A 1 98 ? 13.821 -4.479 13.600 1.00 17.80 98 SER A C 1
ATOM 737 O O . SER A 1 98 ? 14.504 -5.330 14.179 1.00 17.23 98 SER A O 1
ATOM 740 N N . ASN A 1 99 ? 14.286 -3.273 13.300 1.00 17.23 99 ASN A N 1
ATOM 741 C CA . ASN A 1 99 ? 15.693 -2.987 13.588 1.00 18.79 99 ASN A CA 1
ATOM 742 C C . ASN A 1 99 ? 15.958 -3.121 15.105 1.00 19.30 99 ASN A C 1
ATOM 743 O O . ASN A 1 99 ? 16.901 -3.830 15.533 1.00 18.66 99 ASN A O 1
ATOM 748 N N . SER A 1 100 ? 15.131 -2.470 15.907 1.00 18.41 100 SER A N 1
ATOM 749 C CA . SER A 1 100 ? 15.329 -2.587 17.360 1.00 20.09 100 SER A CA 1
ATOM 750 C C . SER A 1 100 ? 14.956 -3.967 17.884 1.00 20.92 100 SER A C 1
ATOM 751 O O . SER A 1 100 ? 15.513 -4.421 18.913 1.00 21.00 100 SER A O 1
ATOM 754 N N . GLY A 1 101 ? 13.981 -4.624 17.259 1.00 17.96 101 GLY A N 1
ATOM 755 C CA . GLY A 1 101 ? 13.453 -5.885 17.828 1.00 17.05 101 GLY A CA 1
ATOM 756 C C . GLY A 1 101 ? 12.578 -5.624 19.049 1.00 16.93 101 GLY A C 1
ATOM 757 O O . GLY A 1 101 ? 12.204 -6.579 19.763 1.00 16.91 101 GLY A O 1
ATOM 758 N N . GLU A 1 102 ? 12.159 -4.361 19.220 1.00 17.75 102 GLU A N 1
ATOM 759 C CA . GLU A 1 102 ? 11.322 -3.967 20.365 1.00 19.91 102 GLU A CA 1
ATOM 760 C C . GLU A 1 102 ? 10.033 -3.266 19.950 1.00 20.60 102 GLU A C 1
ATOM 761 O O . GLU A 1 102 ? 9.239 -2.869 20.816 1.00 21.76 102 GLU A O 1
ATOM 767 N N . THR A 1 103 ? 9.814 -3.121 18.622 1.00 19.34 103 THR A N 1
ATOM 768 C CA . THR A 1 103 ? 8.679 -2.300 18.165 1.00 21.10 103 THR A CA 1
ATOM 769 C C . THR A 1 103 ? 7.401 -2.909 18.656 1.00 17.43 103 THR A C 1
ATOM 770 O O . THR A 1 103 ? 7.149 -4.052 18.364 1.00 18.36 103 THR A O 1
ATOM 774 N N . ALA A 1 104 ? 6.580 -2.123 19.368 1.00 19.47 104 ALA A N 1
ATOM 775 C CA . ALA A 1 104 ? 5.360 -2.648 20.005 1.00 18.18 104 ALA A CA 1
ATOM 776 C C . ALA A 1 104 ? 4.438 -3.336 19.020 1.00 18.45 104 ALA A C 1
ATOM 777 O O . ALA A 1 104 ? 3.915 -4.415 19.262 1.00 19.13 104 ALA A O 1
ATOM 779 N N . GLU A 1 105 ? 4.272 -2.704 17.845 1.00 17.94 105 GLU A N 1
ATOM 780 C CA . GLU A 1 105 ? 3.364 -3.298 16.868 1.00 17.03 105 GLU A CA 1
ATOM 781 C C . GLU A 1 105 ? 3.807 -4.674 16.385 1.00 17.46 105 GLU A C 1
ATOM 782 O O . GLU A 1 105 ? 2.962 -5.522 16.074 1.00 21.10 105 GLU A O 1
ATOM 788 N N . ILE A 1 106 ? 5.108 -4.930 16.298 1.00 15.90 106 ILE A N 1
ATOM 789 C CA . ILE A 1 106 ? 5.568 -6.196 15.827 1.00 16.71 106 ILE A CA 1
ATOM 790 C C . ILE A 1 106 ? 5.483 -7.221 16.951 1.00 16.92 106 ILE A C 1
ATOM 791 O O . ILE A 1 106 ? 5.069 -8.330 16.701 1.00 17.09 106 ILE A O 1
ATOM 796 N N . LEU A 1 107 ? 5.837 -6.806 18.162 1.00 17.41 107 LEU A N 1
ATOM 797 C CA . LEU A 1 107 ? 5.701 -7.815 19.257 1.00 17.72 107 LEU A CA 1
ATOM 798 C C . LEU A 1 107 ? 4.246 -8.227 19.462 1.00 19.16 107 LEU A C 1
ATOM 799 O O . LEU A 1 107 ? 4.010 -9.353 19.948 1.00 18.06 107 LEU A O 1
ATOM 804 N N . ALA A 1 108 ? 3.295 -7.317 19.177 1.00 17.02 108 ALA A N 1
ATOM 805 C CA . ALA A 1 108 ? 1.870 -7.622 19.314 1.00 17.25 108 ALA A CA 1
ATOM 806 C C . ALA A 1 108 ? 1.388 -8.757 18.444 1.00 16.68 108 ALA A C 1
ATOM 807 O O . ALA A 1 108 ? 0.355 -9.374 18.735 1.00 18.19 108 ALA A O 1
ATOM 809 N N . THR A 1 109 ? 2.124 -9.078 17.363 1.00 14.77 109 THR A N 1
ATOM 810 C CA . THR A 1 109 ? 1.743 -10.190 16.565 1.00 14.92 109 THR A CA 1
ATOM 811 C C . THR A 1 109 ? 2.092 -11.565 17.146 1.00 14.85 109 THR A C 1
ATOM 812 O O . THR A 1 109 ? 1.658 -12.620 16.655 1.00 16.40 109 THR A O 1
ATOM 816 N N . LEU A 1 110 ? 3.003 -11.554 18.146 1.00 16.80 110 LEU A N 1
ATOM 817 C CA . LEU A 1 110 ? 3.656 -12.826 18.527 1.00 17.70 110 LEU A CA 1
ATOM 818 C C . LEU A 1 110 ? 2.761 -13.873 19.271 1.00 16.84 110 LEU A C 1
ATOM 819 O O . LEU A 1 110 ? 2.812 -15.036 18.932 1.00 18.38 110 LEU A O 1
ATOM 824 N N . PRO A 1 111 ? 1.922 -13.421 20.227 1.00 17.69 111 PRO A N 1
ATOM 825 C CA . PRO A 1 111 ? 1.065 -14.467 20.838 1.00 19.06 111 PRO A CA 1
ATOM 826 C C . PRO A 1 111 ? 0.207 -15.253 19.854 1.00 19.33 111 PRO A C 1
ATOM 827 O O . PRO A 1 111 ? 0.176 -16.503 19.904 1.00 19.67 111 PRO A O 1
ATOM 831 N N . SER A 1 112 ? -0.415 -14.538 18.860 1.00 16.84 112 SER A N 1
ATOM 832 C CA . SER A 1 112 ? -1.153 -15.255 17.890 1.00 17.18 112 SER A CA 1
ATOM 833 C C . SER A 1 112 ? -0.260 -16.126 17.021 1.00 17.54 112 SER A C 1
ATOM 834 O O . SER A 1 112 ? -0.610 -17.225 16.702 1.00 16.78 112 SER A O 1
ATOM 837 N N . LEU A 1 113 ? 0.892 -15.590 16.578 1.00 15.44 113 LEU A N 1
ATOM 838 C CA . LEU A 1 113 ? 1.725 -16.400 15.711 1.00 15.29 113 LEU A CA 1
ATOM 839 C C . LEU A 1 113 ? 2.275 -17.672 16.420 1.00 16.13 113 LEU A C 1
ATOM 840 O O . LEU A 1 113 ? 2.426 -18.700 15.768 1.00 18.02 113 LEU A O 1
ATOM 845 N N . LYS A 1 114 ? 2.491 -17.562 17.743 1.00 17.62 114 LYS A N 1
ATOM 846 C CA . LYS A 1 114 ? 2.857 -18.758 18.523 1.00 19.63 114 LYS A CA 1
ATOM 847 C C . LYS A 1 114 ? 1.727 -19.815 18.552 1.00 19.59 114 LYS A C 1
ATOM 848 O O . LYS A 1 114 ? 1.992 -21.007 18.295 1.00 20.50 114 LYS A O 1
ATOM 854 N N . LYS A 1 115 ? 0.481 -19.376 18.749 1.00 18.28 115 LYS A N 1
ATOM 855 C CA . LYS A 1 115 ? -0.677 -20.271 18.632 1.00 21.53 115 LYS A CA 1
ATOM 856 C C . LYS A 1 115 ? -0.857 -20.877 17.272 1.00 21.62 115 LYS A C 1
ATOM 857 O O . LYS A 1 115 ? -1.248 -22.023 17.139 1.00 21.38 115 LYS A O 1
ATOM 863 N N . MET A 1 116 ? -0.537 -20.117 16.219 1.00 18.09 116 MET A N 1
ATOM 864 C CA . MET A 1 116 ? -0.734 -20.576 14.864 1.00 18.44 116 MET A CA 1
ATOM 865 C C . MET A 1 116 ? 0.320 -21.585 14.474 1.00 18.70 116 MET A C 1
ATOM 866 O O . MET A 1 116 ? 0.067 -22.455 13.634 1.00 21.81 116 MET A O 1
ATOM 871 N N . GLY A 1 117 ? 1.497 -21.479 15.098 1.00 19.27 117 GLY A N 1
ATOM 872 C CA . GLY A 1 117 ? 2.541 -22.517 14.961 1.00 18.95 117 GLY A CA 1
ATOM 873 C C . GLY A 1 117 ? 3.551 -22.333 13.866 1.00 19.99 117 GLY A C 1
ATOM 874 O O . GLY A 1 117 ? 4.473 -23.114 13.726 1.00 21.46 117 GLY A O 1
ATOM 875 N N . ASN A 1 118 ? 3.395 -21.299 13.048 1.00 16.83 118 ASN A N 1
ATOM 876 C CA . ASN A 1 118 ? 4.397 -21.128 12.017 1.00 16.72 118 ASN A CA 1
ATOM 877 C C . ASN A 1 118 ? 5.841 -20.929 12.481 1.00 15.22 118 ASN A C 1
ATOM 878 O O . ASN A 1 118 ? 6.084 -20.313 13.537 1.00 17.73 118 ASN A O 1
ATOM 883 N N . TYR A 1 119 ? 6.793 -21.323 11.643 1.00 16.41 119 TYR A N 1
ATOM 884 C CA . TYR A 1 119 ? 8.194 -21.067 11.907 1.00 15.12 119 TYR A CA 1
ATOM 885 C C . TYR A 1 119 ? 8.470 -19.576 11.728 1.00 16.68 119 TYR A C 1
ATOM 886 O O . TYR A 1 119 ? 8.035 -18.999 10.701 1.00 17.26 119 TYR A O 1
ATOM 895 N N . LEU A 1 120 ? 9.048 -18.966 12.752 1.00 15.55 120 LEU A N 1
ATOM 896 C CA . LEU A 1 120 ? 9.254 -17.502 12.808 1.00 14.29 120 LEU A CA 1
ATOM 897 C C . LEU A 1 120 ? 10.719 -17.191 12.708 1.00 16.09 120 LEU A C 1
ATOM 898 O O . LEU A 1 120 ? 11.532 -17.682 13.461 1.00 15.87 120 LEU A O 1
ATOM 903 N N . ILE A 1 121 ? 11.072 -16.249 11.806 1.00 13.19 121 ILE A N 1
ATOM 904 C CA . ILE A 1 121 ? 12.425 -15.768 11.637 1.00 14.44 121 ILE A CA 1
ATOM 905 C C . ILE A 1 121 ? 12.399 -14.280 11.948 1.00 14.91 121 ILE A C 1
ATOM 906 O O . ILE A 1 121 ? 11.465 -13.602 11.530 1.00 15.53 121 ILE A O 1
ATOM 911 N N . SER A 1 122 ? 13.383 -13.768 12.660 1.00 13.39 122 SER A N 1
ATOM 912 C CA . SER A 1 122 ? 13.480 -12.338 12.883 1.00 14.28 122 SER A CA 1
ATOM 913 C C . SER A 1 122 ? 14.725 -11.762 12.226 1.00 13.62 122 SER A C 1
ATOM 914 O O . SER A 1 122 ? 15.767 -12.403 12.184 1.00 13.61 122 SER A O 1
ATOM 917 N N . PHE A 1 123 ? 14.606 -10.541 11.668 1.00 13.24 123 PHE A N 1
ATOM 918 C CA . PHE A 1 123 ? 15.772 -9.778 11.283 1.00 14.09 123 PHE A CA 1
ATOM 919 C C . PHE A 1 123 ? 15.820 -8.570 12.185 1.00 14.35 123 PHE A C 1
ATOM 920 O O . PHE A 1 123 ? 14.940 -7.661 12.083 1.00 15.22 123 PHE A O 1
ATOM 928 N N . THR A 1 124 ? 16.817 -8.470 13.093 1.00 14.76 124 THR A N 1
ATOM 929 C CA . THR A 1 124 ? 16.934 -7.372 14.065 1.00 15.28 124 THR A CA 1
ATOM 930 C C . THR A 1 124 ? 18.407 -7.080 14.270 1.00 16.11 124 THR A C 1
ATOM 931 O O . THR A 1 124 ? 19.233 -7.893 13.836 1.00 17.45 124 THR A O 1
ATOM 935 N N . ARG A 1 125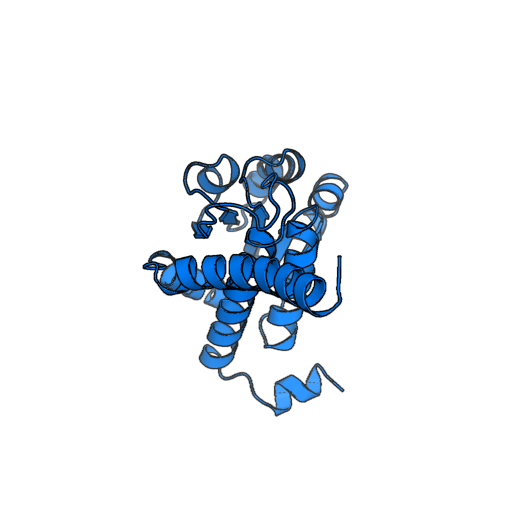 ? 18.681 -6.020 15.002 1.00 17.41 125 ARG A N 1
ATOM 936 C CA . ARG A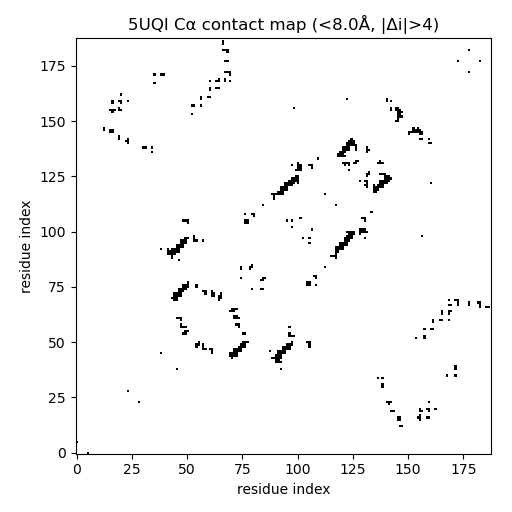 1 125 ? 20.058 -5.662 15.254 1.00 19.38 125 ARG A CA 1
ATOM 937 C C . ARG A 1 125 ? 20.650 -6.478 16.396 1.00 21.30 125 ARG A C 1
ATOM 938 O O . ARG A 1 125 ? 21.849 -6.288 16.681 1.00 23.79 125 ARG A O 1
ATOM 946 N N . SER A 1 126 ? 19.853 -7.299 17.060 1.00 19.12 126 SER A N 1
ATOM 947 C CA . SER A 1 126 ? 20.338 -8.032 18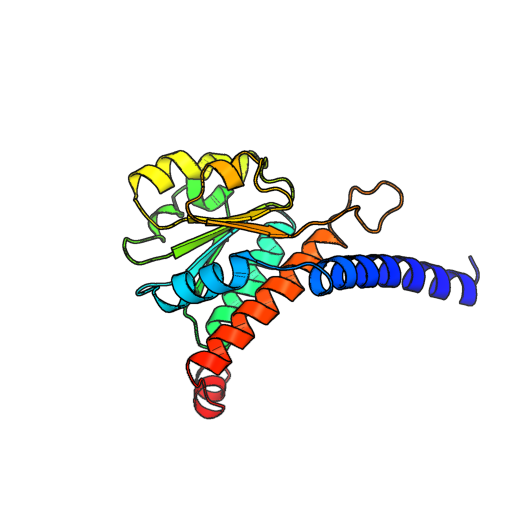.282 1.00 20.11 126 SER A CA 1
ATOM 948 C C . SER A 1 126 ? 19.606 -9.301 18.593 1.00 21.33 126 SER A C 1
ATOM 949 O O . SER A 1 126 ? 18.361 -9.290 18.767 1.00 18.61 126 SER A O 1
ATOM 952 N N . HIS A 1 127 ? 20.356 -10.401 18.752 1.00 20.24 127 HIS A N 1
ATOM 953 C CA . HIS A 1 127 ? 19.743 -11.648 19.194 1.00 19.23 127 HIS A CA 1
ATOM 954 C C . HIS A 1 127 ? 19.052 -11.550 20.566 1.00 17.35 127 HIS A C 1
ATOM 955 O O . HIS A 1 127 ? 18.165 -12.359 20.854 1.00 17.75 127 HIS A O 1
ATOM 962 N N . HIS A 1 128 ? 19.409 -10.533 21.344 1.00 19.77 128 HIS A N 1
ATOM 963 C CA . HIS A 1 128 ? 18.835 -10.367 22.670 1.00 22.74 128 HIS A CA 1
ATOM 964 C C . HIS A 1 128 ? 17.545 -9.567 22.688 1.00 23.73 128 HIS A C 1
ATOM 965 O O . HIS A 1 128 ? 16.950 -9.348 23.758 1.00 24.52 128 HIS A O 1
ATOM 972 N N . SER A 1 129 ? 17.104 -9.112 21.509 1.00 21.24 129 SER A N 1
ATOM 973 C CA . SER A 1 129 ? 15.898 -8.283 21.472 1.00 20.31 129 SER A CA 1
ATOM 974 C C . SER A 1 129 ? 14.690 -9.153 21.767 1.00 18.89 129 SER A C 1
ATOM 975 O O . SER A 1 129 ? 14.728 -10.369 21.557 1.00 19.01 129 SER A O 1
ATOM 978 N N . SER A 1 130 ? 13.602 -8.507 22.192 1.00 18.93 130 SER A N 1
ATOM 979 C CA . SER A 1 130 ? 12.351 -9.185 22.490 1.00 20.33 130 SER A CA 1
ATOM 980 C C . SER A 1 130 ? 11.861 -10.023 21.331 1.00 18.31 130 SER A C 1
ATOM 981 O O . SER A 1 130 ? 11.512 -11.165 21.468 1.00 19.24 130 SER A O 1
ATOM 984 N N . LEU A 1 131 ? 11.873 -9.424 20.136 1.00 17.89 131 LEU A N 1
ATOM 985 C CA . LEU A 1 131 ? 11.470 -10.185 18.965 1.00 14.39 131 LEU A CA 1
ATOM 986 C C . LEU A 1 131 ? 12.359 -11.418 18.656 1.00 14.30 131 LEU A C 1
ATOM 987 O O . LEU A 1 131 ? 11.859 -12.499 18.410 1.00 17.54 131 LEU A O 1
ATOM 992 N N . ALA A 1 132 ? 13.677 -11.203 18.689 1.00 15.79 132 ALA A N 1
ATOM 993 C CA . ALA A 1 132 ? 14.641 -12.234 18.372 1.00 16.12 132 ALA A CA 1
ATOM 994 C C . ALA A 1 132 ? 14.546 -13.430 19.334 1.00 16.27 132 ALA A C 1
ATOM 995 O O . ALA A 1 132 ? 14.576 -14.555 18.879 1.00 16.85 132 ALA A O 1
ATOM 997 N N . ILE A 1 133 ? 14.360 -13.096 20.612 1.00 20.55 133 ILE A N 1
ATOM 998 C CA . ILE A 1 133 ? 14.194 -14.123 21.657 1.00 22.85 133 ILE A CA 1
ATOM 999 C C . ILE A 1 133 ? 12.959 -14.985 21.436 1.00 22.33 133 ILE A C 1
ATOM 1000 O O . ILE A 1 133 ? 12.933 -16.167 21.800 1.00 22.73 133 ILE A O 1
ATOM 1005 N N . SER A 1 134 ? 11.899 -14.413 20.828 1.00 19.72 134 SER A N 1
ATOM 1006 C CA . SER A 1 134 ? 10.645 -15.075 20.582 1.00 19.45 134 SER A CA 1
ATOM 1007 C C . SER A 1 134 ? 10.556 -15.788 19.279 1.00 19.27 134 SER A C 1
ATOM 1008 O O . SER A 1 134 ? 9.621 -16.517 19.049 1.00 23.01 134 SER A O 1
ATOM 1011 N N . CYS A 1 135 ? 11.567 -15.658 18.424 1.00 18.24 135 CYS A N 1
ATOM 1012 C CA . CYS A 1 135 ? 11.504 -16.343 17.165 1.00 18.13 135 CYS A CA 1
ATOM 1013 C C . CYS A 1 135 ? 12.264 -17.666 17.129 1.00 19.31 135 CYS A C 1
ATOM 1014 O O . CYS A 1 135 ? 13.106 -17.962 18.004 1.00 23.26 135 CYS A O 1
ATOM 1017 N N . ASP A 1 136 ? 11.924 -18.518 16.176 1.00 17.73 136 ASP A N 1
ATOM 1018 C CA . ASP A 1 136 ? 12.647 -19.777 16.025 1.00 16.53 136 ASP A CA 1
ATOM 1019 C C . ASP A 1 136 ? 14.059 -19.601 15.495 1.00 19.59 136 ASP A C 1
ATOM 1020 O O . ASP A 1 136 ? 14.969 -20.370 15.850 1.00 19.06 136 ASP A O 1
ATOM 1025 N N . LEU A 1 137 ? 14.248 -18.651 14.565 1.00 15.29 137 LEU A N 1
ATOM 1026 C CA . LEU A 1 137 ? 15.558 -18.327 14.038 1.00 16.05 137 LEU A CA 1
ATOM 1027 C C . LEU A 1 137 ? 15.701 -16.816 14.114 1.00 16.07 137 LEU A C 1
ATOM 1028 O O . LEU A 1 137 ? 14.966 -16.053 13.434 1.00 17.56 137 LEU A O 1
ATOM 1033 N N . SER A 1 138 ? 16.650 -16.384 14.932 1.00 14.98 138 SER A N 1
ATOM 1034 C CA . SER A 1 138 ? 17.088 -14.976 14.971 1.00 14.63 138 SER A CA 1
ATOM 1035 C C . SER A 1 138 ? 18.270 -14.756 14.057 1.00 16.98 138 SER A C 1
ATOM 1036 O O . SER A 1 138 ? 19.362 -15.410 14.210 1.00 17.71 138 SER A O 1
ATOM 1039 N N . VAL A 1 139 ? 18.095 -13.802 13.120 1.00 16.24 139 VAL A N 1
ATOM 1040 C CA . VAL A 1 139 ? 19.167 -13.407 12.261 1.00 16.69 139 VAL A CA 1
ATOM 1041 C C . VAL A 1 139 ? 19.579 -12.024 12.724 1.00 17.45 139 VAL A C 1
ATOM 1042 O O . VAL A 1 139 ? 18.758 -11.057 12.728 1.00 16.18 139 VAL A O 1
ATOM 1046 N N . GLU A 1 140 ? 20.839 -11.855 13.102 1.00 19.30 140 GLU A N 1
ATOM 1047 C CA . GLU A 1 140 ? 21.301 -10.595 13.672 1.00 21.49 140 GLU A CA 1
ATOM 1048 C C . GLU A 1 140 ? 21.966 -9.824 12.526 1.00 25.73 140 GLU A C 1
ATOM 1049 O O . GLU A 1 140 ? 22.854 -10.346 11.813 1.00 27.75 140 GLU A O 1
ATOM 1055 N N . ILE A 1 141 ? 21.450 -8.626 12.261 1.00 22.71 141 ILE A N 1
ATOM 1056 C CA . ILE A 1 141 ? 21.997 -7.768 11.209 1.00 26.02 141 ILE A CA 1
ATOM 1057 C C . ILE A 1 141 ? 22.463 -6.520 11.952 1.00 29.05 141 ILE A C 1
ATOM 1058 O O . ILE A 1 141 ? 21.679 -5.591 12.154 1.00 30.09 141 ILE A O 1
ATOM 1063 N N . PRO A 1 142 ? 23.750 -6.502 12.353 1.00 32.41 142 PRO A N 1
ATOM 1064 C CA . PRO A 1 142 ? 24.244 -5.440 13.218 1.00 37.76 142 PRO A CA 1
ATOM 1065 C C . PRO A 1 142 ? 24.306 -4.093 12.460 1.00 31.92 142 PRO A C 1
ATOM 1066 O O . PRO A 1 142 ? 24.755 -4.032 11.298 1.00 35.21 142 PRO A O 1
ATOM 1070 N N . VAL A 1 143 ? 23.788 -3.057 13.102 1.00 33.69 143 VAL A N 1
ATOM 1071 C CA . VAL A 1 143 ? 23.846 -1.704 12.579 1.00 34.91 143 VAL A CA 1
ATOM 1072 C C . VAL A 1 143 ? 24.245 -0.804 13.743 1.00 38.31 143 VAL A C 1
ATOM 1073 O O . VAL A 1 143 ? 23.479 -0.635 14.690 1.00 42.53 143 VAL A O 1
ATOM 1077 N N . LYS A 1 144 ? 25.446 -0.254 13.640 1.00 36.33 144 LYS A N 1
ATOM 1078 C CA . LYS A 1 144 ? 26.097 0.601 14.651 1.00 46.19 144 LYS A CA 1
ATOM 1079 C C . LYS A 1 144 ? 25.359 1.905 14.964 1.00 45.72 144 LYS A C 1
ATOM 1080 O O . LYS A 1 144 ? 25.157 2.268 16.140 1.00 44.37 144 LYS A O 1
ATOM 1086 N N . SER A 1 145 ? 24.993 2.616 13.898 1.00 39.89 145 SER A N 1
ATOM 1087 C CA . SER A 1 145 ? 24.450 3.968 13.955 1.00 38.49 145 SER A CA 1
ATOM 1088 C C . SER A 1 145 ? 23.601 4.182 12.702 1.00 39.17 145 SER A C 1
ATOM 1089 O O . SER A 1 145 ? 23.695 3.414 11.736 1.00 43.12 145 SER A O 1
ATOM 1092 N N . GLU A 1 146 ? 22.805 5.238 12.711 1.00 35.94 146 GLU A N 1
ATOM 1093 C CA . GLU A 1 146 ? 22.180 5.720 11.460 1.00 34.98 146 GLU A CA 1
ATOM 1094 C C . GLU A 1 146 ? 23.061 6.769 10.803 1.00 37.60 146 GLU A C 1
ATOM 1095 O O . GLU A 1 146 ? 24.094 7.129 11.366 1.00 34.54 146 GLU A O 1
ATOM 1101 N N . ALA A 1 147 ? 22.683 7.228 9.605 1.00 32.18 147 ALA A N 1
ATOM 1102 C CA . ALA A 1 147 ? 23.555 8.122 8.832 1.00 30.00 147 ALA A CA 1
ATOM 1103 C C . ALA A 1 147 ? 23.425 9.572 9.268 1.00 32.53 147 ALA A C 1
ATOM 1104 O O . ALA A 1 147 ? 24.315 10.369 8.971 1.00 37.28 147 ALA A O 1
ATOM 1106 N N . ASP A 1 148 ? 22.344 9.921 9.969 1.00 30.04 148 ASP A N 1
ATOM 1107 C CA . ASP A 1 148 ? 22.097 11.338 10.318 1.00 35.88 148 ASP A CA 1
ATOM 1108 C C . ASP A 1 148 ? 22.902 11.697 11.580 1.00 37.28 148 ASP A C 1
ATOM 1109 O O . ASP A 1 148 ? 23.291 10.798 12.331 1.00 38.27 148 ASP A O 1
ATOM 1114 N N . ASN A 1 149 ? 23.142 12.986 11.830 1.00 42.96 149 ASN A N 1
ATOM 1115 C CA . ASN A 1 149 ? 23.950 13.368 13.010 1.00 44.44 149 ASN A CA 1
ATOM 1116 C C . ASN A 1 149 ? 23.317 12.920 14.321 1.00 43.32 149 ASN A C 1
ATOM 1117 O O . ASN A 1 149 ? 24.026 12.464 15.229 1.00 40.22 149 ASN A O 1
ATOM 1122 N N . LEU A 1 150 ? 21.987 13.014 14.380 1.00 43.63 150 LEU A N 1
ATOM 1123 C CA . LEU A 1 150 ? 21.169 12.558 15.505 1.00 42.71 150 LEU A CA 1
ATOM 1124 C C . LEU A 1 150 ? 21.135 11.025 15.669 1.00 37.74 150 LEU A C 1
ATOM 1125 O O . LEU A 1 150 ? 20.905 10.524 16.784 1.00 38.61 150 LEU A O 1
ATOM 1130 N N . GLY A 1 151 ? 21.336 10.290 14.568 1.00 30.55 151 GLY A N 1
ATOM 1131 C CA . GLY A 1 151 ? 21.389 8.815 14.579 1.00 31.45 151 GLY A CA 1
ATOM 1132 C C . GLY A 1 151 ? 20.004 8.208 14.743 1.00 34.69 151 GLY A C 1
ATOM 1133 O O . GLY A 1 151 ? 19.854 7.074 15.257 1.00 32.57 151 GLY A O 1
ATOM 1134 N N . LEU A 1 152 ? 18.996 8.948 14.270 1.00 33.19 152 LEU A N 1
ATOM 1135 C CA . LEU A 1 152 ? 17.586 8.611 14.488 1.00 32.65 152 LEU A CA 1
ATOM 1136 C C . LEU A 1 152 ? 16.872 8.101 13.240 1.00 34.31 152 LEU A C 1
ATOM 1137 O O . LEU A 1 152 ? 15.929 7.331 13.373 1.00 33.52 152 LEU A O 1
ATOM 1142 N N . ALA A 1 153 ? 17.295 8.549 12.050 1.00 30.64 153 ALA A N 1
ATOM 1143 C CA . ALA A 1 153 ? 16.567 8.225 10.802 1.00 29.74 153 ALA A CA 1
ATOM 1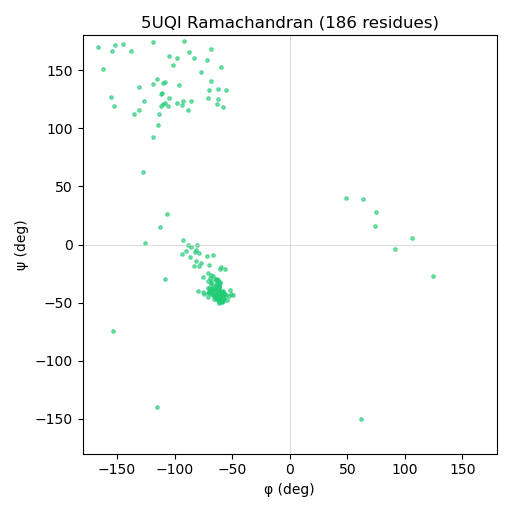144 C C . ALA A 1 153 ? 17.009 6.863 10.224 1.00 29.98 153 ALA A C 1
ATOM 1145 O O . ALA A 1 153 ? 18.207 6.678 9.978 1.00 33.17 153 ALA A O 1
ATOM 1147 N N . PRO A 1 154 ? 16.050 5.894 10.016 1.00 26.75 154 PRO A N 1
ATOM 1148 C CA . PRO A 1 154 ? 16.468 4.665 9.309 1.00 27.31 154 PRO A CA 1
ATOM 1149 C C . PRO A 1 154 ? 17.049 4.965 7.938 1.00 27.29 154 PRO A C 1
ATOM 1150 O O . PRO A 1 154 ? 16.377 5.563 7.035 1.00 29.22 154 PRO A O 1
ATOM 1154 N N . SER A 1 155 ? 18.316 4.599 7.788 1.00 26.48 155 SER A N 1
ATOM 1155 C CA . SER A 1 155 ? 19.082 5.008 6.602 1.00 24.52 155 SER A CA 1
ATOM 1156 C C . SER A 1 155 ? 20.103 3.906 6.518 1.00 25.55 155 SER A C 1
ATOM 1157 O O . SER A 1 155 ? 19.928 2.970 5.720 1.00 25.86 155 SER A O 1
ATOM 1160 N N . CYS A 1 156 ? 21.102 3.920 7.412 1.00 25.32 156 CYS A N 1
ATOM 1161 C CA . CYS A 1 156 ? 22.017 2.782 7.446 1.00 25.20 156 CYS A CA 1
ATOM 1162 C C . CYS A 1 156 ? 21.200 1.476 7.683 1.00 25.79 156 CYS A C 1
ATOM 1163 O O . CYS A 1 156 ? 21.474 0.489 7.004 1.00 25.77 156 CYS A O 1
ATOM 1166 N N . SER A 1 157 ? 20.262 1.455 8.635 1.00 24.67 157 SER A N 1
ATOM 1167 C CA . SER A 1 157 ? 19.636 0.159 8.973 1.00 22.40 157 SER A CA 1
ATOM 1168 C C . SER A 1 157 ? 18.704 -0.350 7.846 1.00 20.90 157 SER A C 1
ATOM 1169 O O . SER A 1 157 ? 18.773 -1.548 7.512 1.00 19.65 157 SER A O 1
ATOM 1172 N N . SER A 1 158 ? 17.852 0.508 7.286 1.00 21.12 158 SER A N 1
ATOM 1173 C CA . SER A 1 158 ? 16.932 0.078 6.228 1.00 19.29 158 SER A CA 1
ATOM 1174 C C . SER A 1 158 ? 17.721 -0.347 5.000 1.00 19.27 158 SER A C 1
ATOM 1175 O O . SER A 1 158 ? 17.350 -1.332 4.333 1.00 18.71 158 SER A O 1
ATOM 1178 N N . THR A 1 159 ? 18.802 0.353 4.691 1.00 17.58 159 THR A N 1
ATOM 1179 C CA . THR A 1 159 ? 19.597 -0.031 3.541 1.00 16.19 159 THR A CA 1
ATOM 1180 C C . THR A 1 159 ? 20.318 -1.337 3.803 1.00 17.46 159 THR A C 1
ATOM 1181 O O . THR A 1 159 ? 20.343 -2.146 2.916 1.00 16.70 159 THR A O 1
ATOM 1185 N N . VAL A 1 160 ? 20.876 -1.552 5.017 1.00 16.67 160 VAL A N 1
ATOM 1186 C CA . VAL A 1 160 ? 21.575 -2.807 5.245 1.00 18.39 160 VAL A CA 1
ATOM 1187 C C . VAL A 1 160 ? 20.634 -4.021 5.124 1.00 15.48 160 VAL A C 1
ATOM 1188 O O . VAL A 1 160 ? 20.994 -5.081 4.556 1.00 16.25 160 VAL A O 1
ATOM 1192 N N . VAL A 1 161 ? 19.441 -3.919 5.730 1.00 16.50 161 VAL A N 1
ATOM 1193 C CA . VAL A 1 161 ? 18.470 -4.994 5.664 1.00 15.50 161 VAL A CA 1
ATOM 1194 C C . VAL A 1 161 ? 18.056 -5.254 4.188 1.00 14.95 161 VAL A C 1
ATOM 1195 O O . VAL A 1 161 ? 17.902 -6.421 3.787 1.00 15.96 161 VAL A O 1
ATOM 1199 N N . LEU A 1 162 ? 17.941 -4.181 3.400 1.00 13.80 162 LEU A N 1
ATOM 1200 C CA . LEU A 1 162 ? 17.596 -4.401 1.980 1.00 14.88 162 LEU A CA 1
ATOM 1201 C C . LEU A 1 162 ? 18.697 -5.170 1.263 1.00 15.49 162 LEU A C 1
ATOM 1202 O O . LEU A 1 162 ? 18.414 -6.109 0.531 1.00 14.62 162 LEU A O 1
ATOM 1207 N N . VAL A 1 163 ? 19.952 -4.780 1.503 1.00 14.65 163 VAL A N 1
ATOM 1208 C CA . VAL A 1 163 ? 21.052 -5.478 0.818 1.00 15.54 163 VAL A CA 1
ATOM 1209 C C . VAL A 1 163 ? 21.152 -6.940 1.253 1.00 15.38 163 VAL A C 1
ATOM 1210 O O . VAL A 1 163 ? 21.266 -7.844 0.410 1.00 16.49 163 VAL A O 1
ATOM 1214 N N . VAL A 1 164 ? 21.024 -7.164 2.573 1.00 15.19 164 VAL A N 1
ATOM 1215 C CA . VAL A 1 164 ? 21.043 -8.533 3.090 1.00 15.50 164 VAL A CA 1
ATOM 1216 C C . VAL A 1 164 ? 19.902 -9.382 2.483 1.00 16.49 164 VAL A C 1
ATOM 1217 O O . VAL A 1 164 ? 20.102 -10.491 1.966 1.00 16.25 164 VAL A O 1
ATOM 1221 N N . GLY A 1 165 ? 18.677 -8.831 2.525 1.00 14.85 165 GLY A N 1
ATOM 1222 C CA . GLY A 1 165 ? 17.500 -9.570 2.014 1.00 14.82 165 GLY A CA 1
ATOM 1223 C C . GLY A 1 165 ? 17.602 -9.831 0.509 1.00 14.73 165 GLY A C 1
ATOM 1224 O O . GLY A 1 165 ? 17.206 -10.896 0.038 1.00 17.09 165 GLY A O 1
ATOM 1225 N N . ASP A 1 166 ? 18.084 -8.849 -0.252 1.00 14.35 166 ASP A N 1
ATOM 1226 C CA . ASP A 1 166 ? 18.268 -9.031 -1.693 1.00 14.29 166 ASP A CA 1
ATOM 1227 C C . ASP A 1 166 ? 19.250 -10.206 -1.943 1.00 15.28 166 ASP A C 1
ATOM 1228 O O . ASP A 1 166 ? 18.977 -11.055 -2.829 1.00 15.78 166 ASP A O 1
ATOM 1233 N N . ALA A 1 167 ? 20.330 -10.235 -1.148 1.00 15.63 167 ALA A N 1
ATOM 1234 C CA . ALA A 1 167 ? 21.347 -11.289 -1.353 1.00 15.78 167 ALA A CA 1
ATOM 1235 C C . ALA A 1 167 ? 20.770 -12.659 -1.010 1.00 16.24 167 ALA A C 1
ATOM 1236 O O . ALA A 1 167 ? 21.034 -13.623 -1.715 1.00 16.69 167 ALA A O 1
ATOM 1238 N N . VAL A 1 168 ? 19.978 -12.757 0.079 1.00 16.09 168 VAL A N 1
ATOM 1239 C CA . VAL A 1 168 ? 19.281 -13.987 0.401 1.00 15.87 168 VAL A CA 1
ATOM 1240 C C . VAL A 1 168 ? 18.369 -14.428 -0.731 1.00 15.41 168 VAL A C 1
ATOM 1241 O O . VAL A 1 168 ? 18.365 -15.585 -1.163 1.00 17.42 168 VAL A O 1
ATOM 1245 N N . ALA A 1 169 ? 17.549 -13.495 -1.249 1.00 14.11 169 ALA A N 1
ATOM 1246 C CA . ALA A 1 169 ? 16.662 -13.802 -2.342 1.00 12.56 169 ALA A CA 1
ATOM 1247 C C . ALA A 1 169 ? 17.455 -14.340 -3.554 1.00 14.97 169 ALA A C 1
ATOM 1248 O O . ALA A 1 169 ? 17.024 -15.319 -4.154 1.00 15.61 169 ALA A O 1
ATOM 1250 N N . LEU A 1 170 ? 18.539 -13.643 -3.897 1.00 15.54 170 LEU A N 1
ATOM 1251 C CA . LEU A 1 170 ? 19.318 -14.056 -5.091 1.00 15.20 170 LEU A CA 1
ATOM 1252 C C . LEU A 1 170 ? 20.018 -15.392 -4.875 1.00 17.35 170 LEU A C 1
ATOM 1253 O O . LEU A 1 170 ? 20.088 -16.178 -5.841 1.00 18.28 170 LEU A O 1
ATOM 1258 N N . ALA A 1 171 ? 20.462 -15.678 -3.640 1.00 17.70 171 ALA A N 1
ATOM 1259 C CA . ALA A 1 171 ? 21.096 -16.989 -3.377 1.00 18.20 171 ALA A CA 1
ATOM 1260 C C . ALA A 1 171 ? 20.048 -18.089 -3.474 1.00 18.81 171 ALA A C 1
ATOM 1261 O O . ALA A 1 171 ? 20.271 -19.085 -4.120 1.00 20.11 171 ALA A O 1
ATOM 1263 N N . LEU A 1 172 ? 18.827 -17.882 -2.916 1.00 17.52 172 LEU A N 1
ATOM 1264 C CA . LEU A 1 172 ? 17.776 -18.902 -3.044 1.00 17.38 172 LEU A CA 1
ATOM 1265 C C . LEU A 1 172 ? 17.449 -19.116 -4.543 1.00 17.97 172 LEU A C 1
ATOM 1266 O O . LEU A 1 172 ? 17.230 -20.251 -4.962 1.00 19.37 172 LEU A O 1
ATOM 1271 N N . SER A 1 173 ? 17.408 -18.016 -5.311 1.00 15.47 173 SER A N 1
ATOM 1272 C CA . SER A 1 173 ? 17.023 -18.056 -6.716 1.00 17.73 173 SER A CA 1
ATOM 1273 C C . SER A 1 173 ? 18.058 -18.895 -7.495 1.00 19.20 173 SER A C 1
ATOM 1274 O O . SER A 1 173 ? 17.661 -19.803 -8.258 1.00 17.83 173 SER A O 1
ATOM 1277 N N . GLU A 1 174 ? 19.341 -18.626 -7.248 1.00 19.48 174 GLU A N 1
ATOM 1278 C CA . GLU A 1 174 ? 20.440 -19.385 -7.920 1.00 21.54 174 GLU A CA 1
ATOM 1279 C C . GLU A 1 174 ? 20.390 -20.827 -7.505 1.00 23.83 174 GLU A C 1
ATOM 1280 O O . GLU A 1 174 ? 20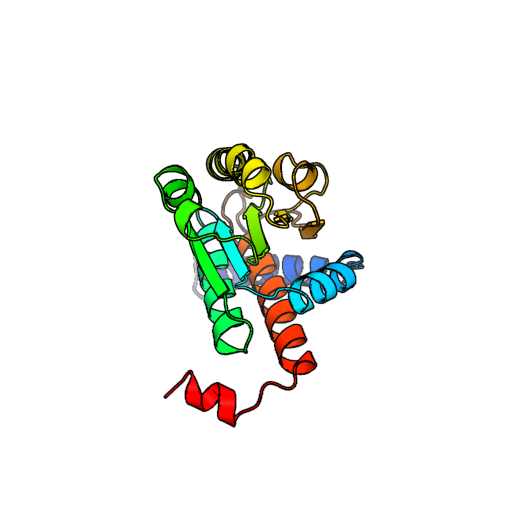.468 -21.718 -8.353 1.00 25.08 174 GLU A O 1
ATOM 1286 N N . LEU A 1 175 ? 20.230 -21.091 -6.205 1.00 23.32 175 LEU A N 1
ATOM 1287 C CA . LEU A 1 175 ? 20.169 -22.484 -5.684 1.00 22.40 175 LEU A CA 1
ATOM 1288 C C . LEU A 1 175 ? 19.020 -23.313 -6.248 1.00 23.86 175 LEU A C 1
ATOM 1289 O O . LEU A 1 175 ? 19.207 -24.519 -6.479 1.00 27.26 175 LEU A O 1
ATOM 1294 N N . LYS A 1 176 ? 17.866 -22.704 -6.565 1.00 21.90 176 LYS A N 1
ATOM 1295 C CA . LYS A 1 176 ? 16.754 -23.445 -7.102 1.00 22.79 176 LYS A CA 1
ATOM 1296 C C . LYS A 1 176 ? 16.741 -23.468 -8.633 1.00 23.06 176 LYS A C 1
ATOM 1297 O O . LYS A 1 176 ? 15.778 -23.995 -9.198 1.00 26.17 176 LYS A O 1
ATOM 1303 N N . LYS A 1 177 ? 17.770 -22.888 -9.277 1.00 23.19 177 LYS A N 1
ATOM 1304 C CA . LYS A 1 177 ? 17.896 -22.887 -10.749 1.00 25.17 177 LYS A CA 1
ATOM 1305 C C . LYS A 1 177 ? 16.751 -22.105 -11.420 1.00 23.25 177 LYS A C 1
ATOM 1306 O O . LYS A 1 177 ? 16.191 -22.472 -12.465 1.00 22.96 177 LYS A O 1
ATOM 1312 N N . PHE A 1 178 ? 16.370 -20.992 -10.798 1.00 19.55 178 PHE A N 1
ATOM 1313 C CA . PHE A 1 178 ? 15.426 -20.112 -11.420 1.00 20.42 178 PHE A CA 1
ATOM 1314 C C . PHE A 1 178 ? 15.982 -19.546 -12.733 1.00 22.10 178 PHE A C 1
ATOM 1315 O O . PHE A 1 178 ? 17.124 -19.143 -12.788 1.00 23.23 178 PHE A O 1
ATOM 1323 N N . THR A 1 179 ? 15.165 -19.568 -13.790 1.00 21.33 179 THR A N 1
ATOM 1324 C CA . THR A 1 179 ? 15.622 -19.248 -15.150 1.00 22.36 179 THR A CA 1
ATOM 1325 C C . THR A 1 179 ? 15.204 -17.889 -15.688 1.00 22.26 179 THR A C 1
ATOM 1326 O O . THR A 1 179 ? 14.221 -17.262 -15.181 1.00 20.79 179 THR A O 1
ATOM 1330 N N . ARG A 1 180 ? 15.869 -17.406 -16.736 1.00 20.25 180 ARG A N 1
ATOM 1331 C CA . ARG A 1 180 ? 15.382 -16.259 -17.517 1.00 19.42 180 ARG A CA 1
ATOM 1332 C C . ARG A 1 180 ? 13.923 -16.467 -17.971 1.00 19.33 180 ARG A C 1
ATOM 1333 O O . ARG A 1 180 ? 13.181 -15.503 -18.024 1.00 20.51 180 ARG A O 1
ATOM 1341 N N . ALA A 1 181 ? 13.549 -17.687 -18.367 1.00 20.07 181 ALA A N 1
ATOM 1342 C CA . ALA A 1 181 ? 12.227 -17.931 -18.891 1.00 19.25 181 ALA A CA 1
ATOM 1343 C C . ALA A 1 181 ? 11.226 -17.772 -17.717 1.00 19.00 181 ALA A C 1
ATOM 1344 O O . ALA A 1 181 ? 10.179 -17.170 -17.959 1.00 19.37 181 ALA A O 1
ATOM 1346 N N . ASP A 1 182 ? 11.589 -18.248 -16.526 1.00 19.34 182 ASP A N 1
ATOM 1347 C CA . ASP A 1 182 ? 10.725 -18.023 -15.313 1.00 20.36 182 ASP A CA 1
ATOM 1348 C C . ASP A 1 182 ? 10.616 -16.511 -15.008 1.00 20.39 182 ASP A C 1
ATOM 1349 O O . ASP A 1 182 ? 9.490 -15.976 -14.695 1.00 19.31 182 ASP A O 1
ATOM 1354 N N . PHE A 1 183 ? 11.735 -15.808 -15.060 1.00 18.74 183 PHE A N 1
ATOM 1355 C CA . PHE A 1 183 ? 11.711 -14.363 -14.870 1.00 19.06 183 PHE A CA 1
ATOM 1356 C C . PHE A 1 183 ? 10.785 -13.678 -15.874 1.00 20.73 183 PHE A C 1
ATOM 1357 O O . PHE A 1 183 ? 9.954 -12.859 -15.469 1.00 21.09 183 PHE A O 1
ATOM 1365 N N . GLY A 1 184 ? 10.817 -14.080 -17.159 1.00 19.34 184 GLY A N 1
ATOM 1366 C CA . GLY A 1 184 ? 9.953 -13.466 -18.166 1.00 19.62 184 GLY A CA 1
ATOM 1367 C C . GLY A 1 184 ? 8.471 -13.717 -17.886 1.00 18.87 184 GLY A C 1
ATOM 1368 O O . GLY A 1 184 ? 7.644 -12.888 -18.242 1.00 19.70 184 GLY A O 1
ATOM 1369 N N . LEU A 1 185 ? 8.173 -14.891 -17.358 1.00 18.12 185 LEU A N 1
ATOM 1370 C CA . LEU A 1 185 ? 6.805 -15.317 -17.054 1.00 16.75 185 LEU A CA 1
ATOM 1371 C C . LEU A 1 185 ? 6.243 -14.330 -16.003 1.00 18.68 185 LEU A C 1
ATOM 1372 O O . LEU A 1 185 ? 5.072 -13.890 -16.134 1.00 18.39 185 LEU A O 1
ATOM 1377 N N . TYR A 1 186 ? 7.063 -14.014 -14.999 1.00 18.27 186 TYR A N 1
ATOM 1378 C CA . TYR A 1 186 ? 6.550 -13.119 -13.935 1.00 16.73 186 TYR A CA 1
ATOM 1379 C C . TYR A 1 186 ? 6.716 -11.639 -14.264 1.00 18.36 186 TYR A C 1
ATOM 1380 O O . TYR A 1 186 ? 6.133 -10.802 -13.571 1.00 18.88 186 TYR A O 1
ATOM 1389 N N . HIS A 1 187 ? 7.463 -11.286 -15.313 1.00 17.62 187 HIS A N 1
ATOM 1390 C CA . HIS A 1 187 ? 7.692 -9.905 -15.753 1.00 19.34 187 HIS A CA 1
ATOM 1391 C C . HIS A 1 187 ? 7.365 -9.714 -17.215 1.00 21.95 187 HIS A C 1
ATOM 1392 O O . HIS A 1 187 ? 8.272 -9.396 -18.010 1.00 27.13 187 HIS A O 1
ATOM 1399 N N . PRO A 1 188 ? 6.109 -9.923 -17.601 1.00 21.96 188 PRO A N 1
ATOM 1400 C CA . PRO A 1 188 ? 5.699 -9.696 -19.004 1.00 25.68 188 PRO A CA 1
ATOM 1401 C C . PRO A 1 188 ? 5.644 -8.164 -19.330 1.00 26.01 188 PRO A C 1
ATOM 1402 O O . PRO A 1 188 ? 5.563 -7.342 -18.340 1.00 32.32 188 PRO A O 1
#